Protein AF-A0A4S4K766-F1 (afdb_monomer_lite)

Structure (mmCIF, N/CA/C/O backbone):
data_AF-A0A4S4K766-F1
#
_entry.id   AF-A0A4S4K766-F1
#
loop_
_atom_site.group_PDB
_atom_site.id
_atom_site.type_symbol
_atom_site.label_atom_id
_atom_site.label_alt_id
_atom_site.label_comp_id
_atom_site.label_asym_id
_atom_site.label_entity_id
_atom_site.label_seq_id
_atom_site.pdbx_PDB_ins_code
_atom_site.Cartn_x
_atom_site.Cartn_y
_atom_site.Cartn_z
_atom_site.occupancy
_atom_site.B_iso_or_equiv
_atom_site.auth_seq_id
_atom_site.auth_comp_id
_atom_site.auth_asym_id
_atom_site.auth_atom_id
_atom_site.pdbx_PDB_model_num
ATOM 1 N N . MET A 1 1 ? 13.071 -24.112 21.363 1.00 36.19 1 MET A N 1
ATOM 2 C CA . MET A 1 1 ? 12.929 -22.652 21.529 1.00 36.19 1 MET A CA 1
ATOM 3 C C . MET A 1 1 ? 13.548 -22.008 20.307 1.00 36.19 1 MET A C 1
ATOM 5 O O . MET A 1 1 ? 14.757 -22.106 20.156 1.00 36.19 1 MET A O 1
ATOM 9 N N . MET A 1 2 ? 12.739 -21.469 19.392 1.00 36.44 2 MET A N 1
ATOM 10 C CA . MET A 1 2 ? 13.277 -20.637 18.315 1.00 36.44 2 MET A CA 1
ATOM 11 C C . MET A 1 2 ? 13.664 -19.305 18.945 1.00 36.44 2 MET A C 1
ATOM 13 O O . MET A 1 2 ? 12.793 -18.549 19.367 1.00 36.44 2 MET A O 1
ATOM 17 N N . VAL A 1 3 ? 14.964 -19.080 19.097 1.00 41.59 3 VAL A N 1
ATOM 18 C CA . VAL A 1 3 ? 15.509 -17.803 19.547 1.00 41.59 3 VAL A CA 1
ATOM 19 C C . VAL A 1 3 ? 15.321 -16.829 18.390 1.00 41.59 3 VAL A C 1
ATOM 21 O O . VAL A 1 3 ? 16.050 -16.857 17.403 1.00 41.59 3 VAL A O 1
ATOM 24 N N . SER A 1 4 ? 14.261 -16.033 18.469 1.00 48.34 4 SER A N 1
ATOM 25 C CA . SER A 1 4 ? 13.983 -14.929 17.559 1.00 48.34 4 SER A CA 1
ATOM 26 C C . SER A 1 4 ? 14.882 -13.747 17.920 1.00 48.34 4 SER A C 1
ATOM 28 O O . SER A 1 4 ? 14.421 -12.747 18.466 1.00 48.34 4 SER A O 1
ATOM 30 N N . GLU A 1 5 ? 16.176 -13.868 17.643 1.00 45.47 5 GLU A N 1
ATOM 31 C CA . GLU A 1 5 ? 17.089 -12.726 17.622 1.00 45.47 5 GLU A CA 1
ATOM 32 C C . GLU A 1 5 ? 16.845 -11.938 16.331 1.00 45.47 5 GLU A C 1
ATOM 34 O O . GLU A 1 5 ? 17.562 -12.041 15.337 1.00 45.47 5 GLU A O 1
ATOM 39 N N . ASN A 1 6 ? 15.779 -11.137 16.336 1.00 50.22 6 ASN A N 1
ATOM 40 C CA . ASN A 1 6 ? 15.708 -9.993 15.441 1.00 50.22 6 ASN A CA 1
ATOM 41 C C . ASN A 1 6 ? 16.757 -8.997 15.955 1.00 50.22 6 ASN A C 1
ATOM 43 O O . ASN A 1 6 ? 16.539 -8.322 16.954 1.00 50.22 6 ASN A O 1
ATOM 47 N N . TYR A 1 7 ? 17.910 -8.923 15.285 1.00 52.41 7 TYR A N 1
ATOM 48 C CA . TYR A 1 7 ? 19.058 -8.069 15.645 1.00 52.41 7 TYR A CA 1
ATOM 49 C C . TYR A 1 7 ? 18.733 -6.570 15.796 1.00 52.41 7 TYR A C 1
ATOM 51 O O . TYR A 1 7 ? 19.539 -5.799 16.314 1.00 52.41 7 TYR A O 1
ATOM 59 N N . ASN A 1 8 ? 17.539 -6.156 15.382 1.00 58.69 8 ASN A N 1
ATOM 60 C CA . ASN A 1 8 ? 16.971 -4.860 15.689 1.00 58.69 8 ASN A CA 1
ATOM 61 C C . ASN A 1 8 ? 15.875 -5.089 16.729 1.00 58.69 8 ASN A C 1
ATOM 63 O O . ASN A 1 8 ? 14.811 -5.580 16.365 1.00 58.69 8 ASN A O 1
ATOM 67 N N . ASN A 1 9 ? 16.112 -4.715 17.990 1.00 69.12 9 ASN A N 1
ATOM 68 C CA . ASN A 1 9 ? 15.143 -4.741 19.104 1.00 69.12 9 ASN A CA 1
ATOM 69 C C . ASN A 1 9 ? 13.924 -3.811 18.884 1.00 69.12 9 ASN A C 1
ATOM 71 O O . ASN A 1 9 ? 13.424 -3.191 19.819 1.00 69.12 9 ASN A O 1
ATOM 75 N N . VAL A 1 10 ? 13.479 -3.634 17.643 1.00 71.31 10 VAL A N 1
ATOM 76 C CA . VAL A 1 10 ? 12.275 -2.909 17.273 1.00 71.31 10 VAL A CA 1
ATOM 77 C C . VAL A 1 10 ? 11.121 -3.903 17.386 1.00 71.31 10 VAL A C 1
ATOM 79 O O . VAL A 1 10 ? 11.112 -4.891 16.647 1.00 71.31 10 VAL A O 1
ATOM 82 N N . PRO A 1 11 ? 10.161 -3.678 18.299 1.00 82.38 11 PRO A N 1
ATOM 83 C CA . PRO A 1 11 ? 8.983 -4.521 18.401 1.00 82.38 11 PRO A CA 1
ATOM 84 C C . PRO A 1 11 ? 8.261 -4.564 17.057 1.00 82.38 11 PRO A C 1
ATOM 86 O O . PRO A 1 11 ? 7.876 -3.531 16.508 1.00 82.38 11 PRO A O 1
ATOM 89 N N . HIS A 1 12 ? 8.107 -5.769 16.518 1.00 84.88 12 HIS A N 1
ATOM 90 C CA . HIS A 1 12 ? 7.342 -5.978 15.299 1.00 84.88 12 HIS A CA 1
ATOM 91 C C . HIS A 1 12 ? 5.850 -5.970 15.636 1.00 84.88 12 HIS A C 1
ATOM 93 O O . HIS A 1 12 ? 5.427 -6.530 16.646 1.00 84.88 12 HIS A O 1
ATOM 99 N N . ALA A 1 13 ? 5.054 -5.322 14.799 1.00 92.06 13 ALA A N 1
ATOM 100 C CA . ALA A 1 13 ? 3.637 -5.072 15.021 1.00 92.06 13 ALA A CA 1
ATOM 101 C C . ALA A 1 13 ? 2.863 -5.383 13.742 1.00 92.06 13 ALA A C 1
ATOM 103 O O . ALA A 1 13 ? 3.401 -5.260 12.644 1.00 92.06 13 ALA A O 1
ATOM 104 N N . TYR A 1 14 ? 1.582 -5.729 13.876 1.00 95.31 14 TYR A N 1
ATOM 105 C CA . TYR A 1 14 ? 0.763 -6.220 12.761 1.00 95.31 14 TYR A CA 1
ATOM 106 C C . TYR A 1 14 ? 0.737 -5.276 11.544 1.00 95.31 14 TYR A C 1
ATOM 108 O O . TYR A 1 14 ? 0.672 -5.729 10.405 1.00 95.31 14 TYR A O 1
ATOM 116 N N . TYR A 1 15 ? 0.798 -3.957 11.758 1.00 94.69 15 TYR A N 1
ATOM 117 C CA . TYR A 1 15 ? 0.769 -2.986 10.665 1.00 94.69 15 TYR A CA 1
ATOM 118 C C . TYR A 1 15 ? 2.063 -2.993 9.838 1.00 94.69 15 TYR A C 1
ATOM 120 O O . TYR A 1 15 ? 2.008 -2.681 8.654 1.00 94.69 15 TYR A O 1
ATOM 128 N N . HIS A 1 16 ? 3.198 -3.414 10.409 1.00 93.00 16 HIS A N 1
ATOM 129 C CA . HIS A 1 16 ? 4.441 -3.615 9.659 1.00 93.00 16 HIS A CA 1
ATOM 130 C C . HIS A 1 16 ? 4.330 -4.796 8.680 1.00 93.00 16 HIS A C 1
ATOM 132 O O . HIS A 1 16 ? 4.827 -4.720 7.552 1.00 93.00 16 HIS A O 1
ATOM 138 N N . ASP A 1 17 ? 3.639 -5.870 9.078 1.00 95.25 17 ASP A N 1
ATOM 139 C CA . ASP A 1 17 ? 3.351 -7.006 8.194 1.00 95.25 17 ASP A CA 1
ATOM 140 C C . ASP A 1 17 ? 2.392 -6.614 7.072 1.00 95.25 17 ASP A C 1
ATOM 142 O O . ASP A 1 17 ? 2.654 -6.894 5.903 1.00 95.25 17 ASP A O 1
ATOM 146 N N . LEU A 1 18 ? 1.304 -5.914 7.405 1.00 96.56 18 LEU A N 1
ATOM 147 C CA . LEU A 1 18 ? 0.325 -5.469 6.411 1.00 96.56 18 LEU A CA 1
ATOM 148 C C . LEU A 1 18 ? 0.934 -4.490 5.399 1.00 96.56 18 LEU A C 1
ATOM 150 O O . LEU A 1 18 ? 0.675 -4.604 4.201 1.00 96.56 18 LEU A O 1
ATOM 154 N N . GLU A 1 19 ? 1.784 -3.566 5.851 1.00 95.50 19 GLU A N 1
ATOM 155 C CA . GLU A 1 19 ? 2.537 -2.681 4.960 1.00 95.50 19 GLU A CA 1
ATOM 156 C C . GLU A 1 19 ? 3.450 -3.485 4.015 1.00 95.50 19 GLU A C 1
ATOM 158 O O . GLU A 1 19 ? 3.519 -3.212 2.816 1.00 95.50 19 GLU A O 1
ATOM 163 N N . SER A 1 20 ? 4.099 -4.537 4.525 1.00 94.56 20 SER A N 1
ATOM 164 C CA . SER A 1 20 ? 4.931 -5.437 3.715 1.00 94.56 20 SER A CA 1
ATOM 165 C C . SER A 1 20 ? 4.119 -6.192 2.659 1.00 94.56 20 SER A C 1
ATOM 167 O O . SER A 1 20 ? 4.564 -6.299 1.516 1.00 94.56 20 SER A O 1
ATOM 169 N N . VAL A 1 21 ? 2.912 -6.659 3.000 1.00 96.44 21 VAL A N 1
ATOM 170 C CA . VAL A 1 21 ? 1.983 -7.287 2.043 1.00 96.44 21 VAL A CA 1
ATOM 171 C C . VAL A 1 21 ? 1.616 -6.318 0.919 1.00 96.44 21 VAL A C 1
ATOM 173 O O . VAL A 1 21 ? 1.644 -6.709 -0.247 1.00 96.44 21 VAL A O 1
ATOM 176 N N . LEU A 1 22 ? 1.344 -5.048 1.238 1.00 97.50 22 LEU A N 1
ATOM 177 C CA . LEU A 1 22 ? 1.076 -4.017 0.233 1.00 97.50 22 LEU A CA 1
ATOM 178 C C . LEU A 1 22 ? 2.274 -3.817 -0.709 1.00 97.50 22 LEU A C 1
ATOM 180 O O . LEU A 1 22 ? 2.095 -3.806 -1.926 1.00 97.50 22 LEU A O 1
ATOM 184 N N . TYR A 1 23 ? 3.497 -3.708 -0.176 1.00 96.56 23 TYR A N 1
ATOM 185 C CA . TYR A 1 23 ? 4.704 -3.583 -1.004 1.00 96.56 23 TYR A CA 1
ATOM 186 C C . TYR A 1 23 ? 4.899 -4.785 -1.937 1.00 96.56 23 TYR A C 1
ATOM 188 O O . TYR A 1 23 ? 5.232 -4.601 -3.108 1.00 96.56 23 TYR A O 1
ATOM 196 N N . VAL A 1 24 ? 4.686 -6.006 -1.436 1.00 96.06 24 VAL A N 1
ATOM 197 C CA . VAL A 1 24 ? 4.787 -7.234 -2.241 1.00 96.06 24 VAL A CA 1
ATOM 198 C C . VAL A 1 24 ? 3.718 -7.262 -3.327 1.00 96.06 24 VAL A C 1
ATOM 200 O O . VAL A 1 24 ? 4.023 -7.624 -4.460 1.00 96.06 24 VAL A O 1
ATOM 203 N N . LEU A 1 25 ? 2.491 -6.844 -3.018 1.00 96.88 25 LEU A N 1
ATOM 204 C CA . LEU A 1 25 ? 1.410 -6.788 -3.994 1.00 96.88 25 LEU A CA 1
ATOM 205 C C . LEU A 1 25 ? 1.722 -5.793 -5.119 1.00 96.88 25 LEU A C 1
ATOM 207 O O . LEU A 1 25 ? 1.627 -6.160 -6.288 1.00 96.88 25 LEU A O 1
ATOM 211 N N . CYS A 1 26 ? 2.189 -4.583 -4.787 1.00 97.50 26 CYS A N 1
ATOM 212 C CA . CYS A 1 26 ? 2.667 -3.627 -5.789 1.00 97.50 26 CYS A CA 1
ATOM 213 C C . CYS A 1 26 ? 3.797 -4.226 -6.637 1.00 97.50 26 CYS A C 1
ATOM 215 O O . CYS A 1 26 ? 3.783 -4.105 -7.859 1.00 97.50 26 CYS A O 1
ATOM 217 N N . TRP A 1 27 ? 4.749 -4.925 -6.010 1.00 95.31 27 TRP A N 1
ATOM 218 C CA . TRP A 1 27 ? 5.834 -5.566 -6.744 1.00 95.31 27 TRP A CA 1
ATOM 219 C C . TRP A 1 27 ? 5.341 -6.637 -7.716 1.00 95.31 27 TRP A C 1
ATOM 221 O O . TRP A 1 27 ? 5.742 -6.624 -8.878 1.00 95.31 27 TRP A O 1
ATOM 231 N N . LEU A 1 28 ? 4.444 -7.524 -7.286 1.00 94.81 28 LEU A N 1
ATOM 232 C CA . LEU A 1 28 ? 3.868 -8.560 -8.144 1.00 94.81 28 LEU A CA 1
ATOM 233 C C . LEU A 1 28 ? 3.127 -7.949 -9.337 1.00 94.81 28 LEU A C 1
ATOM 235 O O . LEU A 1 28 ? 3.399 -8.332 -10.477 1.00 94.81 28 LEU A O 1
ATOM 239 N N . CYS A 1 29 ? 2.271 -6.955 -9.089 1.00 96.00 29 CYS A N 1
ATOM 240 C CA . CYS A 1 29 ? 1.494 -6.286 -10.130 1.00 96.00 29 CYS A CA 1
ATOM 241 C C . CYS A 1 29 ? 2.364 -5.511 -11.139 1.00 96.00 29 CYS A C 1
ATOM 243 O O . CYS A 1 29 ? 1.964 -5.351 -12.295 1.00 96.00 29 CYS A O 1
ATOM 245 N N . THR A 1 30 ? 3.555 -5.050 -10.736 1.00 94.44 30 THR A N 1
ATOM 246 C CA . THR A 1 30 ? 4.514 -4.313 -11.586 1.00 94.44 30 THR A CA 1
ATOM 247 C C . THR A 1 30 ? 5.608 -5.193 -12.211 1.00 94.44 30 THR A C 1
ATOM 249 O O . THR A 1 30 ? 6.176 -4.825 -13.234 1.00 94.44 30 THR A O 1
ATOM 252 N N . ALA A 1 31 ? 5.922 -6.364 -11.660 1.00 92.00 31 ALA A N 1
ATOM 253 C CA . ALA A 1 31 ? 7.000 -7.214 -12.179 1.00 92.00 31 ALA A CA 1
ATOM 254 C C . ALA A 1 31 ? 6.512 -8.374 -13.053 1.00 92.00 31 ALA A C 1
ATOM 256 O O . ALA A 1 31 ? 7.272 -8.872 -13.880 1.00 92.00 31 ALA A O 1
ATOM 257 N N . GLN A 1 32 ? 5.273 -8.829 -12.866 1.00 93.19 32 GLN A N 1
ATOM 258 C CA . GLN A 1 32 ? 4.719 -9.973 -13.593 1.00 93.19 32 GLN A CA 1
ATOM 259 C C . GLN A 1 32 ? 3.747 -9.495 -14.672 1.00 93.19 32 GLN A C 1
ATOM 261 O O . GLN A 1 32 ? 3.067 -8.490 -14.474 1.00 93.19 32 GLN A O 1
ATOM 266 N N . GLU A 1 33 ? 3.675 -10.209 -15.797 1.00 92.50 33 GLU A N 1
ATOM 267 C CA . GLU A 1 33 ? 2.681 -9.951 -16.855 1.00 92.50 33 GLU A CA 1
ATOM 268 C C . GLU A 1 33 ? 1.303 -10.513 -16.478 1.00 92.50 33 GLU A C 1
ATOM 270 O O . GLU A 1 33 ? 0.274 -10.004 -16.910 1.00 92.50 33 GLU A O 1
ATOM 275 N N . GLY A 1 34 ? 1.284 -11.567 -15.657 1.00 91.00 34 GLY A N 1
ATOM 276 C CA . GLY A 1 34 ? 0.074 -12.284 -15.278 1.00 91.00 34 GLY A CA 1
ATOM 277 C C . GLY A 1 34 ? 0.363 -13.505 -14.393 1.00 91.00 34 GLY A C 1
ATOM 278 O O . GLY A 1 34 ? 1.409 -13.560 -13.734 1.00 91.00 34 GLY A O 1
ATOM 279 N N . PRO A 1 35 ? -0.555 -14.486 -14.336 1.00 89.00 35 PRO A N 1
ATOM 280 C CA . PRO A 1 35 ? -0.411 -15.671 -13.494 1.00 89.00 35 PRO A CA 1
ATOM 281 C C . PRO A 1 35 ? 0.735 -16.579 -13.973 1.00 89.00 35 PRO A C 1
ATOM 283 O O . PRO A 1 35 ? 1.276 -16.408 -15.059 1.00 89.00 35 PRO A O 1
ATOM 286 N N . ASN A 1 36 ? 1.108 -17.577 -13.164 1.00 87.50 36 ASN A N 1
ATOM 287 C CA . ASN A 1 36 ? 2.176 -18.548 -13.475 1.00 87.50 36 ASN A CA 1
ATOM 288 C C . ASN A 1 36 ? 3.576 -17.936 -13.666 1.00 87.50 36 ASN A C 1
ATOM 290 O O . ASN A 1 36 ? 4.411 -18.496 -14.379 1.00 87.50 36 ASN A O 1
ATOM 294 N N . SER A 1 37 ? 3.840 -16.793 -13.025 1.00 82.00 37 SER A N 1
ATOM 295 C CA . SER A 1 37 ? 5.138 -16.108 -13.090 1.00 82.00 37 SER A CA 1
ATOM 296 C C . SER A 1 37 ? 5.577 -15.804 -14.526 1.00 82.00 37 SER A C 1
ATOM 298 O O . SER A 1 37 ? 6.752 -15.971 -14.873 1.00 82.00 37 SER A O 1
ATOM 300 N N . THR A 1 38 ? 4.623 -15.419 -15.382 1.00 84.38 38 THR A N 1
ATOM 301 C CA . THR A 1 38 ? 4.930 -14.958 -16.735 1.00 84.38 38 THR A CA 1
ATOM 302 C C . THR A 1 38 ? 5.760 -13.676 -16.640 1.00 84.38 38 THR A C 1
ATOM 304 O O . THR A 1 38 ? 5.274 -12.683 -16.085 1.00 84.38 38 THR A O 1
ATOM 307 N N . PRO A 1 39 ? 7.004 -13.683 -17.158 1.00 80.69 39 PRO A N 1
ATOM 308 C CA . PRO A 1 39 ? 7.836 -12.492 -17.169 1.00 80.69 39 PRO A CA 1
ATOM 309 C C . PRO A 1 39 ? 7.143 -11.372 -17.933 1.00 80.69 39 PRO A C 1
ATOM 311 O O . PRO A 1 39 ? 6.446 -11.624 -18.917 1.00 80.69 39 PRO A O 1
ATOM 314 N N . ARG A 1 40 ? 7.375 -10.140 -17.491 1.00 86.19 40 ARG A N 1
ATOM 315 C CA . ARG A 1 40 ? 6.867 -8.947 -18.161 1.00 86.19 40 ARG A CA 1
ATOM 316 C C . ARG A 1 40 ? 7.375 -8.827 -19.595 1.00 86.19 40 ARG A C 1
ATOM 318 O O . ARG A 1 40 ? 8.468 -9.316 -19.900 1.00 86.19 40 ARG A O 1
ATOM 325 N N . SER A 1 41 ? 6.602 -8.163 -20.459 1.00 86.88 41 SER A N 1
ATOM 326 C CA . SER A 1 41 ? 7.051 -7.848 -21.823 1.00 86.88 41 SER A CA 1
ATOM 327 C C . SER A 1 41 ? 8.454 -7.224 -21.825 1.00 86.88 41 SER A C 1
ATOM 329 O O . SER A 1 41 ? 8.804 -6.444 -20.940 1.00 86.88 41 SER A O 1
ATOM 331 N N . ARG A 1 42 ? 9.250 -7.533 -22.858 1.00 83.56 42 ARG A N 1
ATOM 332 C CA . ARG A 1 42 ? 10.604 -6.978 -23.042 1.00 83.56 42 ARG A CA 1
ATOM 333 C C . ARG A 1 42 ? 10.617 -5.458 -23.194 1.00 83.56 42 ARG A C 1
ATOM 335 O O . ARG A 1 42 ? 11.659 -4.854 -22.972 1.00 83.56 42 ARG A O 1
ATOM 342 N N . ASP A 1 43 ? 9.480 -4.876 -23.560 1.00 87.88 43 ASP A N 1
ATOM 343 C CA . ASP A 1 43 ? 9.312 -3.430 -23.712 1.00 87.88 43 ASP A CA 1
ATOM 344 C C . ASP A 1 43 ? 9.211 -2.706 -22.358 1.00 87.88 43 ASP A C 1
ATOM 346 O O . ASP A 1 43 ? 9.242 -1.479 -22.308 1.00 87.88 43 ASP A O 1
ATOM 350 N N . PHE A 1 44 ? 9.083 -3.449 -21.253 1.00 90.44 44 PHE A N 1
ATOM 351 C CA . PHE A 1 44 ? 9.054 -2.897 -19.907 1.00 90.44 44 PHE A CA 1
ATOM 352 C C . PHE A 1 44 ? 10.392 -3.119 -19.195 1.00 90.44 44 PHE A C 1
ATOM 354 O O . PHE A 1 44 ? 10.767 -4.246 -18.858 1.00 90.44 44 PHE A O 1
ATOM 361 N N . HIS A 1 45 ? 11.092 -2.025 -18.909 1.00 90.81 45 HIS A N 1
ATOM 362 C CA . HIS A 1 45 ? 12.353 -2.035 -18.174 1.00 90.81 45 HIS A CA 1
ATOM 363 C C . HIS A 1 45 ? 12.090 -2.007 -16.665 1.00 90.81 45 HIS A C 1
ATOM 365 O O . HIS A 1 45 ? 11.974 -0.946 -16.053 1.00 90.81 45 HIS A O 1
ATOM 371 N N . PHE A 1 46 ? 11.971 -3.188 -16.044 1.00 90.12 46 PHE A N 1
ATOM 372 C CA . PHE A 1 46 ? 11.689 -3.285 -14.607 1.00 90.12 46 PHE A CA 1
ATOM 373 C C . PHE A 1 46 ? 12.757 -2.587 -13.761 1.00 90.12 46 PHE A C 1
ATOM 375 O O . PHE A 1 46 ? 12.403 -1.974 -12.758 1.00 90.12 46 PHE A O 1
ATOM 382 N N . GLU A 1 47 ? 14.033 -2.635 -14.155 1.00 90.44 47 GLU A N 1
ATOM 383 C CA . GLU A 1 47 ? 15.130 -2.006 -13.411 1.00 90.44 47 GLU A CA 1
ATOM 384 C C . GLU A 1 47 ? 14.999 -0.480 -13.300 1.00 90.44 47 GLU A C 1
ATOM 386 O O . GLU A 1 47 ? 15.532 0.105 -12.362 1.00 90.44 47 GLU A O 1
ATOM 391 N N . GLU A 1 48 ? 14.265 0.149 -14.220 1.00 91.19 48 GLU A N 1
ATOM 392 C CA . GLU A 1 48 ? 13.987 1.591 -14.226 1.00 91.19 48 GLU A CA 1
ATOM 393 C C . GLU A 1 48 ? 12.737 1.947 -13.406 1.00 91.19 48 GLU A C 1
ATOM 395 O O . GLU A 1 48 ? 12.454 3.120 -13.161 1.00 91.19 48 GLU A O 1
ATOM 400 N N . SER A 1 49 ? 11.977 0.942 -12.959 1.00 92.69 49 SER A N 1
ATOM 401 C CA . SER A 1 49 ? 10.766 1.155 -12.174 1.00 92.69 49 SER A CA 1
ATOM 402 C C . SER A 1 49 ? 11.073 1.550 -10.730 1.00 92.69 49 SER A C 1
ATOM 404 O O . SER A 1 49 ? 12.038 1.111 -10.099 1.00 92.69 49 SER A O 1
ATOM 406 N N . GLU A 1 50 ? 10.159 2.309 -10.140 1.00 94.44 50 GLU A N 1
ATOM 407 C CA . GLU A 1 50 ? 10.246 2.702 -8.736 1.00 94.44 50 GLU A CA 1
ATOM 408 C C . GLU A 1 50 ? 10.211 1.505 -7.771 1.00 94.44 50 GLU A C 1
ATOM 410 O O . GLU A 1 50 ? 10.875 1.494 -6.733 1.00 94.44 50 GLU A O 1
ATOM 415 N N . ILE A 1 51 ? 9.491 0.449 -8.147 1.00 94.44 51 ILE A N 1
ATOM 416 C CA . ILE A 1 51 ? 9.449 -0.814 -7.410 1.00 94.44 51 ILE A CA 1
ATOM 417 C C . ILE A 1 51 ? 10.829 -1.486 -7.369 1.00 94.44 51 ILE A C 1
ATOM 419 O O . ILE A 1 51 ? 11.218 -2.027 -6.332 1.00 94.44 51 ILE A O 1
ATOM 423 N N . ALA A 1 52 ? 11.596 -1.449 -8.462 1.00 92.38 52 ALA A N 1
ATOM 424 C CA . ALA A 1 52 ? 12.966 -1.960 -8.468 1.00 92.38 52 ALA A CA 1
ATOM 425 C C . ALA A 1 52 ? 13.866 -1.130 -7.541 1.00 92.38 52 ALA A C 1
ATOM 427 O O . ALA A 1 52 ? 14.623 -1.688 -6.736 1.00 92.38 52 ALA A O 1
ATOM 428 N N . ARG A 1 53 ? 13.689 0.196 -7.547 1.00 92.19 53 ARG A N 1
ATOM 429 C CA . ARG A 1 53 ? 14.390 1.120 -6.647 1.00 92.19 53 ARG A CA 1
ATOM 430 C C . ARG A 1 53 ? 14.143 0.798 -5.170 1.00 92.19 53 ARG A C 1
ATOM 432 O O . ARG A 1 53 ? 15.061 0.870 -4.352 1.00 92.19 53 ARG A O 1
ATOM 439 N N . TRP A 1 54 ? 12.939 0.350 -4.812 1.00 93.25 54 TRP A N 1
ATOM 440 C CA . TRP A 1 54 ? 12.599 -0.092 -3.451 1.00 93.25 54 TRP A CA 1
ATOM 441 C C . TRP A 1 54 ? 13.357 -1.337 -2.978 1.00 93.25 54 TRP A C 1
ATOM 443 O O . TRP A 1 54 ? 13.445 -1.573 -1.768 1.00 93.25 54 TRP A O 1
ATOM 453 N N . ALA A 1 55 ? 13.895 -2.123 -3.910 1.00 88.94 55 ALA A N 1
ATOM 454 C CA . ALA A 1 55 ? 14.767 -3.262 -3.648 1.00 88.94 55 ALA A CA 1
ATOM 455 C C . ALA A 1 55 ? 16.265 -2.910 -3.761 1.00 88.94 55 ALA A C 1
ATOM 457 O O . ALA A 1 55 ? 17.109 -3.788 -3.581 1.00 88.94 55 ALA A O 1
ATOM 458 N N . GLY A 1 56 ? 16.602 -1.644 -4.043 1.00 89.38 56 GLY A N 1
ATOM 459 C CA . GLY A 1 56 ? 17.969 -1.203 -4.333 1.00 89.38 56 GLY A CA 1
ATOM 460 C C . GLY A 1 56 ? 18.477 -1.644 -5.709 1.00 89.38 56 GLY A C 1
ATOM 461 O O . GLY A 1 56 ? 19.676 -1.588 -5.960 1.00 89.38 56 GLY A O 1
ATOM 462 N N . ILE A 1 57 ? 17.589 -2.110 -6.590 1.00 89.12 57 ILE A N 1
ATOM 463 C CA . ILE A 1 57 ? 17.934 -2.496 -7.960 1.00 89.12 57 ILE A CA 1
ATOM 464 C C . ILE A 1 57 ? 18.064 -1.217 -8.795 1.00 89.12 57 ILE A C 1
ATOM 466 O O . ILE A 1 57 ? 17.254 -0.305 -8.653 1.00 89.12 57 ILE A O 1
ATOM 470 N N . GLY A 1 58 ? 19.094 -1.150 -9.643 1.00 84.00 58 GLY A N 1
ATOM 471 C CA . GLY A 1 58 ? 19.337 -0.004 -10.527 1.00 84.00 58 GLY A CA 1
ATOM 472 C C . GLY A 1 58 ? 19.940 1.231 -9.842 1.00 84.00 58 GLY A C 1
ATOM 473 O O . GLY A 1 58 ? 20.067 2.266 -10.485 1.00 84.00 58 GLY A O 1
ATOM 474 N N . ILE A 1 59 ? 20.319 1.142 -8.560 1.00 86.88 59 ILE A N 1
ATOM 475 C CA . ILE A 1 59 ? 20.977 2.229 -7.819 1.00 86.88 59 ILE A CA 1
ATOM 476 C C . ILE A 1 59 ? 22.444 1.866 -7.583 1.00 86.88 59 ILE A C 1
ATOM 478 O O . ILE A 1 59 ? 22.732 0.809 -7.019 1.00 86.88 59 ILE A O 1
ATOM 482 N N . ASP A 1 60 ? 23.357 2.765 -7.946 1.00 84.81 60 ASP A N 1
ATOM 483 C CA . ASP A 1 60 ? 24.762 2.670 -7.552 1.00 84.81 60 ASP A CA 1
ATOM 484 C C . ASP A 1 60 ? 24.899 2.947 -6.044 1.00 84.81 60 ASP A C 1
ATOM 486 O O . ASP A 1 60 ? 24.467 3.992 -5.561 1.00 84.81 60 ASP A O 1
ATOM 490 N N . ASP A 1 61 ? 25.479 2.000 -5.300 1.00 85.44 61 ASP A N 1
ATOM 491 C CA . ASP A 1 61 ? 25.639 2.044 -3.834 1.00 85.44 61 ASP A CA 1
ATOM 492 C C . ASP A 1 61 ? 24.321 2.307 -3.054 1.00 85.44 61 ASP A C 1
ATOM 494 O O . ASP A 1 61 ? 24.109 3.370 -2.453 1.00 85.44 61 ASP A O 1
ATOM 498 N N . PRO A 1 62 ? 23.376 1.344 -3.062 1.00 86.00 62 PRO A N 1
ATOM 499 C CA . PRO A 1 62 ? 22.075 1.527 -2.435 1.00 86.00 62 PRO A CA 1
ATOM 500 C C . PRO A 1 62 ? 22.202 1.630 -0.909 1.00 86.00 62 PRO A C 1
ATOM 502 O O . PRO A 1 62 ? 22.421 0.641 -0.206 1.00 86.00 62 PRO A O 1
ATOM 505 N N . ASN A 1 63 ? 21.970 2.826 -0.367 1.00 90.94 63 ASN A N 1
ATOM 506 C CA . ASN A 1 63 ? 21.844 3.023 1.075 1.00 90.94 63 ASN A CA 1
ATOM 507 C C . ASN A 1 63 ? 20.386 2.882 1.552 1.00 90.94 63 ASN A C 1
ATOM 509 O O . ASN A 1 63 ? 19.425 3.242 0.864 1.00 90.94 63 ASN A O 1
ATOM 513 N N . LEU A 1 64 ? 20.220 2.366 2.775 1.00 89.06 64 LEU A N 1
ATOM 514 C CA . LEU A 1 64 ? 18.906 2.087 3.369 1.00 89.06 64 LEU A CA 1
ATOM 515 C C . LEU A 1 64 ? 18.045 3.346 3.525 1.00 89.06 64 LEU A C 1
ATOM 517 O O . LEU A 1 64 ? 16.823 3.281 3.396 1.00 89.06 64 LEU A O 1
ATOM 521 N N . ASP A 1 65 ? 18.670 4.496 3.769 1.00 90.06 65 ASP A N 1
ATOM 522 C CA . ASP A 1 65 ? 17.968 5.765 3.933 1.00 90.06 65 ASP A CA 1
ATOM 523 C C . ASP A 1 65 ? 17.331 6.260 2.635 1.00 90.06 65 ASP A C 1
ATOM 525 O O . ASP A 1 65 ? 16.203 6.755 2.653 1.00 90.06 65 ASP A O 1
ATOM 529 N N . GLY A 1 66 ? 18.023 6.098 1.508 1.00 89.38 66 GLY A N 1
ATOM 530 C CA . GLY A 1 66 ? 17.513 6.394 0.176 1.00 89.38 66 GLY A CA 1
ATOM 531 C C . GLY A 1 66 ? 16.313 5.520 -0.164 1.00 89.38 66 GLY A C 1
ATOM 532 O O . GLY A 1 66 ? 15.268 6.049 -0.541 1.00 89.38 66 GLY A O 1
ATOM 533 N N . ILE A 1 67 ? 16.421 4.209 0.072 1.00 92.00 67 ILE A N 1
ATOM 534 C CA . ILE A 1 67 ? 15.323 3.251 -0.136 1.00 92.00 67 ILE A CA 1
ATOM 535 C C . ILE A 1 67 ? 14.116 3.598 0.748 1.00 92.00 67 ILE A C 1
ATOM 537 O O . ILE A 1 67 ? 12.976 3.614 0.280 1.00 92.00 67 ILE A O 1
ATOM 541 N N . ARG A 1 68 ? 14.346 3.913 2.027 1.00 91.00 68 ARG A N 1
ATOM 542 C CA . ARG A 1 68 ? 13.283 4.302 2.963 1.00 91.00 68 ARG A CA 1
ATOM 543 C C . ARG A 1 68 ? 12.569 5.576 2.511 1.00 91.00 68 ARG A C 1
ATOM 545 O O . ARG A 1 68 ? 11.339 5.619 2.545 1.00 91.00 68 ARG A O 1
ATOM 552 N N . ARG A 1 69 ? 13.320 6.606 2.100 1.00 90.56 69 ARG A N 1
ATOM 553 C CA . ARG A 1 69 ? 12.743 7.863 1.597 1.00 90.56 69 ARG A CA 1
ATOM 554 C C . ARG A 1 69 ? 11.923 7.625 0.335 1.00 90.56 69 ARG A C 1
ATOM 556 O O . ARG A 1 69 ? 10.784 8.064 0.298 1.00 90.56 69 ARG A O 1
ATOM 563 N N . ALA A 1 70 ? 12.462 6.876 -0.627 1.00 90.62 70 ALA A N 1
ATOM 564 C CA . ALA A 1 70 ? 11.769 6.500 -1.858 1.00 90.62 70 ALA A CA 1
ATOM 565 C C . ALA A 1 70 ? 10.389 5.882 -1.576 1.00 90.62 70 ALA A C 1
ATOM 567 O O . ALA A 1 70 ? 9.368 6.415 -2.009 1.00 90.62 70 ALA A O 1
ATOM 568 N N . LYS A 1 71 ? 10.351 4.835 -0.741 1.00 93.38 71 LYS A N 1
ATOM 569 C CA . LYS A 1 71 ? 9.100 4.193 -0.311 1.00 93.38 71 LYS A CA 1
ATOM 570 C C . LYS A 1 71 ? 8.144 5.175 0.358 1.00 93.38 71 LYS A C 1
ATOM 572 O O . LYS A 1 71 ? 6.979 5.257 -0.016 1.00 93.38 71 LYS A O 1
ATOM 577 N N . THR A 1 72 ? 8.641 5.932 1.336 1.00 92.19 72 THR A N 1
ATOM 578 C CA . THR A 1 72 ? 7.805 6.820 2.156 1.00 92.19 72 THR A CA 1
ATOM 579 C C . THR A 1 72 ? 7.195 7.952 1.334 1.00 92.19 72 THR A C 1
ATOM 581 O O . THR A 1 72 ? 6.016 8.250 1.508 1.00 92.19 72 THR A O 1
ATOM 584 N N . THR A 1 73 ? 7.978 8.583 0.454 1.00 92.50 73 THR A N 1
ATOM 585 C CA . THR A 1 73 ? 7.525 9.704 -0.379 1.00 92.50 73 THR A CA 1
ATOM 586 C C . THR A 1 73 ? 6.385 9.269 -1.293 1.00 92.50 73 THR A C 1
ATOM 588 O O . THR A 1 73 ? 5.317 9.870 -1.254 1.00 92.50 73 THR A O 1
ATOM 591 N N . ILE A 1 74 ? 6.570 8.178 -2.037 1.00 95.19 74 ILE A N 1
ATOM 592 C CA . ILE A 1 74 ? 5.562 7.709 -2.994 1.00 95.19 74 ILE A CA 1
ATOM 593 C C . ILE A 1 74 ? 4.342 7.118 -2.295 1.00 95.19 74 ILE A C 1
ATOM 595 O O . ILE A 1 74 ? 3.222 7.387 -2.704 1.00 95.19 74 ILE A O 1
ATOM 599 N N . MET A 1 75 ? 4.510 6.361 -1.206 1.00 95.50 75 MET A N 1
ATOM 600 C CA . MET A 1 75 ? 3.357 5.782 -0.507 1.00 95.50 75 MET A CA 1
ATOM 601 C C . MET A 1 75 ? 2.447 6.836 0.137 1.00 95.50 75 MET A C 1
ATOM 603 O O . MET A 1 75 ? 1.247 6.596 0.306 1.00 95.50 75 MET A O 1
ATOM 607 N N . LYS A 1 76 ? 2.981 8.007 0.499 1.00 94.25 76 LYS A N 1
ATOM 608 C CA . LYS A 1 76 ? 2.198 9.079 1.128 1.00 94.25 76 LYS A CA 1
ATOM 609 C C . LYS A 1 76 ? 1.540 10.030 0.133 1.00 94.25 76 LYS A C 1
ATOM 611 O O . LYS A 1 76 ? 0.526 10.636 0.490 1.00 94.25 76 LYS A O 1
ATOM 616 N N . ASP A 1 77 ? 2.055 10.147 -1.081 1.00 94.75 77 ASP A N 1
ATOM 617 C CA . ASP A 1 77 ? 1.527 11.046 -2.105 1.00 94.75 77 ASP A CA 1
ATOM 618 C C . ASP A 1 77 ? 0.529 10.313 -3.023 1.00 94.75 77 ASP A C 1
ATOM 620 O O . ASP A 1 77 ? 0.811 9.231 -3.527 1.00 94.75 77 ASP A O 1
ATOM 624 N N . ASP A 1 78 ? -0.680 10.860 -3.199 1.00 93.62 78 ASP A N 1
ATOM 625 C CA . ASP A 1 78 ? -1.715 10.202 -4.019 1.00 93.62 78 ASP A CA 1
ATOM 626 C C . ASP A 1 78 ? -1.389 10.234 -5.509 1.00 93.62 78 ASP A C 1
ATOM 628 O O . ASP A 1 78 ? -1.684 9.275 -6.223 1.00 93.62 78 ASP A O 1
ATOM 632 N N . ILE A 1 79 ? -0.808 11.342 -5.964 1.00 95.31 79 ILE A N 1
ATOM 633 C CA . ILE A 1 79 ? -0.525 11.594 -7.371 1.00 95.31 79 ILE A CA 1
ATOM 634 C C . ILE A 1 79 ? 0.650 10.717 -7.786 1.00 95.31 79 ILE A C 1
ATOM 636 O O . ILE A 1 79 ? 0.536 9.962 -8.750 1.00 95.31 79 ILE A O 1
ATOM 640 N N . GLU A 1 80 ? 1.736 10.746 -7.013 1.00 96.12 80 GLU A N 1
ATOM 641 C CA . GLU A 1 80 ? 2.913 9.913 -7.261 1.00 96.12 80 GLU A CA 1
ATOM 642 C C . GLU A 1 80 ? 2.570 8.427 -7.148 1.00 96.12 80 GLU A C 1
ATOM 644 O O . GLU A 1 80 ? 2.971 7.638 -7.998 1.00 96.12 80 GLU A O 1
ATOM 649 N N . PHE A 1 81 ? 1.775 8.013 -6.153 1.00 97.25 81 PHE A N 1
ATOM 650 C CA . PHE A 1 81 ? 1.376 6.609 -6.055 1.00 97.25 81 PHE A CA 1
ATOM 651 C C . PHE A 1 81 ? 0.576 6.148 -7.280 1.00 97.25 81 PHE A C 1
ATOM 653 O O . PHE A 1 81 ? 0.835 5.072 -7.822 1.00 97.25 81 PHE A O 1
ATOM 660 N N . GLY A 1 82 ? -0.380 6.960 -7.737 1.00 97.50 82 GLY A N 1
ATOM 661 C CA . GLY A 1 82 ? -1.161 6.661 -8.934 1.00 97.50 82 GLY A CA 1
ATOM 662 C C . GLY A 1 82 ? -0.287 6.557 -10.184 1.00 97.50 82 GLY A C 1
ATOM 663 O O . GLY A 1 82 ? -0.298 5.523 -10.853 1.00 97.50 82 GLY A O 1
ATOM 664 N N . ALA A 1 83 ? 0.503 7.596 -10.451 1.00 96.44 83 ALA A N 1
ATOM 665 C CA . ALA A 1 83 ? 1.284 7.729 -11.677 1.00 96.44 83 ALA A CA 1
ATOM 666 C C . ALA A 1 83 ? 2.492 6.782 -11.736 1.00 96.44 83 ALA A C 1
ATOM 668 O O . ALA A 1 83 ? 2.826 6.245 -12.788 1.00 96.44 83 ALA A O 1
ATOM 669 N N . VAL A 1 84 ? 3.170 6.571 -10.608 1.00 95.50 84 VAL A N 1
ATOM 670 C CA . VAL A 1 84 ? 4.432 5.824 -10.577 1.00 95.50 84 VAL A CA 1
ATOM 671 C C . VAL A 1 84 ? 4.206 4.349 -10.261 1.00 95.50 84 VAL A C 1
ATOM 673 O O . VAL A 1 84 ? 4.938 3.501 -10.771 1.00 95.50 84 VAL A O 1
ATOM 676 N N . ILE A 1 85 ? 3.195 4.009 -9.456 1.00 97.12 85 ILE A N 1
ATOM 677 C CA . ILE A 1 85 ? 2.945 2.618 -9.051 1.00 97.12 85 ILE A CA 1
ATOM 678 C C . ILE A 1 85 ? 1.777 2.021 -9.829 1.00 97.12 85 ILE A C 1
ATOM 680 O O . ILE A 1 85 ? 1.967 1.032 -10.537 1.00 97.12 85 ILE A O 1
ATOM 684 N N . LEU A 1 86 ? 0.583 2.610 -9.724 1.00 97.75 86 LEU A N 1
ATOM 685 C CA . LEU A 1 86 ? -0.636 1.999 -10.268 1.00 97.75 86 LEU A CA 1
ATOM 686 C C . LEU A 1 86 ? -0.675 1.998 -11.802 1.00 97.75 86 LEU A C 1
ATOM 688 O O . LEU A 1 86 ? -1.090 1.003 -12.396 1.00 97.75 86 LEU A O 1
ATOM 692 N N . ASP A 1 87 ? -0.215 3.066 -12.455 1.00 96.31 87 ASP A N 1
ATOM 693 C CA . ASP A 1 87 ? -0.136 3.121 -13.924 1.00 96.31 87 ASP A CA 1
ATOM 694 C C . ASP A 1 87 ? 0.901 2.142 -14.495 1.00 96.31 87 ASP A C 1
ATOM 696 O O . ASP A 1 87 ? 0.759 1.676 -15.623 1.00 96.31 87 ASP A O 1
ATOM 700 N N . ASN A 1 88 ? 1.885 1.738 -13.687 1.00 95.75 88 ASN A N 1
ATOM 701 C CA . ASN A 1 88 ? 2.872 0.720 -14.039 1.00 95.75 88 ASN A CA 1
ATOM 702 C C . ASN A 1 88 ? 2.418 -0.712 -13.701 1.00 95.75 88 ASN A C 1
ATOM 704 O O . ASN A 1 88 ? 3.237 -1.631 -13.696 1.00 95.75 88 ASN A O 1
ATOM 708 N N . PHE A 1 89 ? 1.142 -0.967 -13.407 1.00 96.31 89 PHE A N 1
ATOM 709 C CA . PHE A 1 89 ? 0.631 -2.340 -13.275 1.00 96.31 89 PHE A CA 1
ATOM 710 C C . PHE A 1 89 ? 0.504 -3.019 -14.641 1.00 96.31 89 PHE A C 1
ATOM 712 O O . PHE A 1 89 ? 0.195 -2.365 -15.637 1.00 96.31 89 PHE A O 1
ATOM 719 N N . ALA A 1 90 ? 0.746 -4.336 -14.712 1.00 95.12 90 ALA A N 1
ATOM 720 C CA . ALA A 1 90 ? 0.568 -5.047 -15.983 1.00 95.12 90 ALA A CA 1
ATOM 721 C C . ALA A 1 90 ? -0.903 -4.978 -16.386 1.00 95.12 90 ALA A C 1
ATOM 723 O O . ALA A 1 90 ? -1.755 -4.936 -15.492 1.00 95.12 90 ALA A O 1
ATOM 724 N N . PRO A 1 91 ? -1.223 -5.043 -17.690 1.00 94.44 91 PRO A N 1
ATOM 725 C CA . PRO A 1 91 ? -2.603 -5.057 -18.160 1.00 94.44 91 PRO A CA 1
ATOM 726 C C . PRO A 1 91 ? -3.493 -6.055 -17.404 1.00 94.44 91 PRO A C 1
ATOM 728 O O . PRO A 1 91 ? -4.600 -5.704 -17.008 1.00 94.44 91 PRO A O 1
ATOM 731 N N . TYR A 1 92 ? -2.975 -7.253 -17.107 1.00 94.56 92 TYR A N 1
ATOM 732 C CA . TYR A 1 92 ? -3.682 -8.278 -16.332 1.00 94.56 92 TYR A CA 1
ATOM 733 C C . TYR A 1 92 ? -4.088 -7.820 -14.919 1.00 94.56 92 TYR A C 1
ATOM 735 O O . TYR A 1 92 ? -5.162 -8.167 -14.440 1.00 94.56 92 TYR A O 1
ATOM 743 N N . PHE A 1 93 ? -3.249 -7.027 -14.247 1.00 96.25 93 PHE A N 1
ATOM 744 C CA . PHE A 1 93 ? -3.479 -6.565 -12.873 1.00 96.25 93 PHE A CA 1
ATOM 745 C C . PHE A 1 93 ? -4.158 -5.189 -12.795 1.00 96.25 93 PHE A C 1
ATOM 747 O O . PHE A 1 93 ? -4.400 -4.702 -11.691 1.00 96.25 93 PHE A O 1
ATOM 754 N N . GLN A 1 94 ? -4.494 -4.556 -13.926 1.00 95.38 94 GLN A N 1
ATOM 755 C CA . GLN A 1 94 ? -5.195 -3.263 -13.943 1.00 95.38 94 GLN A CA 1
ATOM 756 C C . GLN A 1 94 ? -6.500 -3.265 -13.123 1.00 95.38 94 GLN A C 1
ATOM 758 O O . GLN A 1 94 ? -6.710 -2.307 -12.377 1.00 95.38 94 GLN A O 1
ATOM 763 N N . PRO A 1 95 ? -7.331 -4.329 -13.143 1.00 96.25 95 PRO A N 1
ATOM 764 C CA . PRO A 1 95 ? -8.522 -4.391 -12.295 1.00 96.25 95 PRO A CA 1
ATOM 765 C C . PRO A 1 95 ? -8.242 -4.311 -10.782 1.00 96.25 95 PRO A C 1
ATOM 767 O O . PRO A 1 95 ? -9.124 -3.947 -10.013 1.00 96.25 95 PRO A O 1
ATOM 770 N N . LEU A 1 96 ? -7.016 -4.604 -10.326 1.00 97.25 96 LEU A N 1
ATOM 771 C CA . LEU A 1 96 ? -6.645 -4.535 -8.907 1.00 97.25 96 LEU A CA 1
ATOM 772 C C . LEU A 1 96 ? -6.243 -3.130 -8.438 1.00 97.25 96 LEU A C 1
ATOM 774 O O . LEU A 1 96 ? -5.966 -2.948 -7.252 1.00 97.25 96 LEU A O 1
ATOM 778 N N . ARG A 1 97 ? -6.185 -2.130 -9.327 1.00 97.44 97 ARG A N 1
ATOM 779 C CA . ARG A 1 97 ? -5.723 -0.777 -8.974 1.00 97.44 97 ARG A CA 1
ATOM 780 C C . ARG A 1 97 ? -6.516 -0.164 -7.826 1.00 97.44 97 ARG A C 1
ATOM 782 O O . ARG A 1 97 ? -5.912 0.308 -6.866 1.00 97.44 97 ARG A O 1
ATOM 789 N N . GLU A 1 98 ? -7.845 -0.220 -7.893 1.00 97.19 98 GLU A N 1
ATOM 790 C CA . GLU A 1 98 ? -8.718 0.339 -6.851 1.00 97.19 98 GLU A CA 1
ATOM 791 C C . GLU A 1 98 ? -8.567 -0.395 -5.512 1.00 97.19 98 GLU A C 1
ATOM 793 O O . GLU A 1 98 ? -8.589 0.231 -4.446 1.00 97.19 98 GLU A O 1
ATOM 798 N N . CYS A 1 99 ? -8.353 -1.714 -5.560 1.00 98.06 99 CYS A N 1
ATOM 799 C CA . CYS A 1 99 ? -8.078 -2.537 -4.385 1.00 98.06 99 CYS A CA 1
ATOM 800 C C . CYS A 1 99 ? -6.786 -2.094 -3.698 1.00 98.06 99 CYS A C 1
ATOM 802 O O . CYS A 1 99 ? -6.800 -1.731 -2.521 1.00 98.06 99 CYS A O 1
ATOM 804 N N . VAL A 1 100 ? -5.681 -2.036 -4.449 1.00 98.12 100 VAL A N 1
ATOM 805 C CA . VAL A 1 100 ? -4.370 -1.627 -3.929 1.00 98.12 100 VAL A CA 1
ATOM 806 C C . VAL A 1 100 ? -4.402 -0.188 -3.415 1.00 98.12 100 VAL A C 1
ATOM 808 O O . VAL A 1 100 ? -3.844 0.105 -2.357 1.00 98.12 100 VAL A O 1
ATOM 811 N N . GLU A 1 101 ? -5.084 0.720 -4.114 1.00 97.62 101 GLU A N 1
ATOM 812 C CA . GLU A 1 101 ? -5.239 2.102 -3.665 1.00 97.62 101 GLU A CA 1
ATOM 813 C C . GLU A 1 101 ? -6.017 2.190 -2.341 1.00 97.62 101 GLU A C 1
ATOM 815 O O . GLU A 1 101 ? -5.623 2.919 -1.425 1.00 97.62 101 GLU A O 1
ATOM 820 N N . SER A 1 102 ? -7.097 1.416 -2.213 1.00 96.88 102 SER A N 1
ATOM 821 C CA . SER A 1 102 ? -7.900 1.339 -0.990 1.00 96.88 102 SER A CA 1
ATOM 822 C C . SER A 1 102 ? -7.109 0.724 0.165 1.00 96.88 102 SER A C 1
ATOM 824 O O . SER A 1 102 ? -7.129 1.261 1.276 1.00 96.88 102 SER A O 1
ATOM 826 N N . MET A 1 103 ? -6.347 -0.343 -0.099 1.00 97.50 103 MET A N 1
ATOM 827 C CA . MET A 1 103 ? -5.414 -0.930 0.863 1.00 97.50 103 MET A CA 1
ATOM 828 C C . MET A 1 103 ? -4.374 0.096 1.308 1.00 97.50 103 MET A C 1
ATOM 830 O O . MET A 1 103 ? -4.149 0.234 2.503 1.00 97.50 103 MET A O 1
ATOM 834 N N . ARG A 1 104 ? -3.775 0.872 0.397 1.00 97.00 104 ARG A N 1
ATOM 835 C CA . ARG A 1 104 ? -2.807 1.917 0.764 1.00 97.00 104 ARG A CA 1
ATOM 836 C C . ARG A 1 104 ? -3.425 2.973 1.674 1.00 97.00 104 ARG A C 1
ATOM 838 O O . ARG A 1 104 ? -2.833 3.294 2.698 1.00 97.00 104 ARG A O 1
ATOM 845 N N . LYS A 1 105 ? -4.615 3.486 1.342 1.00 95.44 105 LYS A N 1
ATOM 846 C CA . LYS A 1 105 ? -5.336 4.459 2.188 1.00 95.44 105 LYS A CA 1
ATOM 847 C C . LYS A 1 105 ? -5.603 3.901 3.586 1.00 95.44 105 LYS A C 1
ATOM 849 O O . LYS A 1 105 ? -5.543 4.641 4.565 1.00 95.44 105 LYS A O 1
ATOM 854 N N . LEU A 1 106 ? -5.876 2.600 3.679 1.00 95.75 106 LEU A N 1
ATOM 855 C CA . LEU A 1 106 ? -6.049 1.920 4.952 1.00 95.75 106 LEU A CA 1
ATOM 856 C C . LEU A 1 106 ? -4.719 1.666 5.664 1.00 95.75 106 LEU A C 1
ATOM 858 O O . LEU A 1 106 ? -4.689 1.792 6.871 1.00 95.75 106 LEU A O 1
ATOM 862 N N . LEU A 1 107 ? -3.631 1.299 4.994 1.00 95.69 107 LEU A N 1
ATOM 863 C CA . LEU A 1 107 ? -2.420 0.780 5.648 1.00 95.69 107 LEU A CA 1
ATOM 864 C C . LEU A 1 107 ? -1.314 1.824 5.834 1.00 95.69 107 LEU A C 1
ATOM 866 O O . LEU A 1 107 ? -0.451 1.645 6.688 1.00 95.69 107 LEU A O 1
ATOM 870 N N . ILE A 1 108 ? -1.349 2.927 5.088 1.00 94.50 108 ILE A N 1
ATOM 871 C CA . ILE A 1 108 ? -0.357 4.001 5.164 1.00 94.50 108 ILE A CA 1
ATOM 872 C C . ILE A 1 108 ? -0.966 5.203 5.878 1.00 94.50 108 ILE A C 1
ATOM 874 O O . ILE A 1 108 ? -1.934 5.804 5.415 1.00 94.50 108 ILE A O 1
ATOM 878 N N . PHE A 1 109 ? -0.374 5.590 7.007 1.00 88.81 109 PHE A N 1
ATOM 879 C CA . PHE A 1 109 ? -0.770 6.807 7.707 1.00 88.81 109 PHE A CA 1
ATOM 880 C C . PHE A 1 109 ? -0.154 8.048 7.049 1.00 88.81 109 PHE A C 1
ATOM 882 O O . PHE A 1 109 ? 1.066 8.143 6.872 1.00 88.81 109 PHE A O 1
ATOM 889 N N . ARG A 1 110 ? -1.021 9.000 6.686 1.00 82.75 110 ARG A N 1
ATOM 890 C CA . ARG A 1 110 ? -0.667 10.206 5.918 1.00 82.75 110 ARG A CA 1
ATOM 891 C C . ARG A 1 110 ? -0.667 11.484 6.752 1.00 82.75 110 ARG A C 1
ATOM 893 O O . ARG A 1 110 ? -0.083 12.466 6.317 1.00 82.75 110 ARG A O 1
ATOM 900 N N . GLY A 1 111 ? -1.313 11.464 7.917 1.00 71.31 111 GLY A N 1
ATOM 901 C CA . GLY A 1 111 ? -1.444 12.641 8.767 1.00 71.31 111 GLY A CA 1
ATOM 902 C C . GLY A 1 111 ? -0.109 13.097 9.346 1.00 71.31 111 GLY A C 1
ATOM 903 O O . GLY A 1 111 ? 0.788 12.290 9.618 1.00 71.31 111 GLY A O 1
ATOM 904 N N . GLU A 1 112 ? 0.004 14.403 9.562 1.00 69.75 112 GLU A N 1
ATOM 905 C CA . GLU A 1 112 ? 0.919 14.912 10.572 1.00 69.75 112 GLU A CA 1
ATOM 906 C C . GLU A 1 112 ? 0.338 14.549 11.935 1.00 69.75 112 GLU A C 1
ATOM 908 O O . GLU A 1 112 ? -0.865 14.620 12.164 1.00 69.75 112 GLU A O 1
ATOM 913 N N . TYR A 1 113 ? 1.189 14.046 12.818 1.00 66.62 113 TYR A N 1
ATOM 914 C CA . TYR A 1 113 ? 0.749 13.588 14.122 1.00 66.62 113 TYR A CA 1
ATOM 915 C C . TYR A 1 113 ? 0.933 14.720 15.126 1.00 66.62 113 TYR A C 1
ATOM 917 O O . TYR A 1 113 ? 1.978 14.799 15.780 1.00 66.62 113 TYR A O 1
ATOM 925 N N . THR A 1 114 ? -0.056 15.610 15.219 1.00 77.44 114 THR A N 1
ATOM 926 C CA . THR A 1 114 ? -0.131 16.541 16.348 1.00 77.44 114 THR A CA 1
ATOM 927 C C . THR A 1 114 ? -0.874 15.876 17.517 1.00 77.44 114 THR A C 1
ATOM 929 O O . THR A 1 114 ? -1.761 15.040 17.303 1.00 77.44 114 THR A O 1
ATOM 932 N N . PRO A 1 115 ? -0.499 16.166 18.775 1.00 77.12 115 PRO A N 1
ATOM 933 C CA . PRO A 1 115 ? -1.243 15.691 19.940 1.00 77.12 115 PRO A CA 1
ATOM 934 C C . PRO A 1 115 ? -2.724 16.094 19.924 1.00 77.12 115 PRO A C 1
ATOM 936 O O . PRO A 1 115 ? -3.563 15.319 20.380 1.00 77.12 115 PRO A O 1
ATOM 939 N N . GLU A 1 116 ? -3.039 17.271 19.388 1.00 79.94 116 GLU A N 1
ATOM 940 C CA . GLU A 1 116 ? -4.392 17.820 19.307 1.00 79.94 116 GLU A CA 1
ATOM 941 C C . GLU A 1 116 ? -5.267 17.012 18.333 1.00 79.94 116 GLU A C 1
ATOM 943 O O . GLU A 1 116 ? -6.353 16.563 18.709 1.00 79.94 116 GLU A O 1
ATOM 948 N N . ASP A 1 117 ? -4.750 16.705 17.136 1.00 77.25 117 ASP A N 1
ATOM 949 C CA . ASP A 1 117 ? -5.451 15.873 16.141 1.00 77.25 117 ASP A CA 1
ATOM 950 C C . ASP A 1 117 ? -5.751 14.469 16.687 1.00 77.25 117 ASP A C 1
ATOM 952 O O . ASP A 1 117 ? -6.754 13.833 16.336 1.00 77.25 117 ASP A O 1
ATOM 956 N N . ARG A 1 118 ? -4.878 13.966 17.571 1.00 78.31 118 ARG A N 1
ATOM 957 C CA . ARG A 1 118 ? -5.045 12.661 18.212 1.00 78.31 118 ARG A CA 1
ATOM 958 C C . ARG A 1 118 ? -6.259 12.640 19.133 1.00 78.31 118 ARG A C 1
ATOM 960 O O . ARG A 1 118 ? -7.011 11.666 19.112 1.00 78.31 118 ARG A O 1
ATOM 967 N N . GLU A 1 119 ? -6.434 13.661 19.967 1.00 82.31 119 GLU A N 1
ATOM 968 C CA . GLU A 1 119 ? -7.542 13.711 20.926 1.00 82.31 119 GLU A CA 1
ATOM 969 C C . GLU A 1 119 ? -8.889 13.827 20.207 1.00 82.31 119 GLU A C 1
ATOM 971 O O . GLU A 1 119 ? -9.828 13.092 20.531 1.00 82.31 119 GLU A O 1
ATOM 976 N N . GLU A 1 120 ? -8.957 14.655 19.163 1.00 82.44 120 GLU A N 1
ATOM 977 C CA . GLU A 1 120 ? -10.145 14.779 18.319 1.00 82.44 120 GLU A CA 1
ATOM 978 C C . GLU A 1 120 ? -10.464 13.461 17.598 1.00 82.44 120 GLU A C 1
ATOM 980 O O . GLU A 1 120 ? -11.576 12.937 17.718 1.00 82.44 120 GLU A O 1
ATOM 985 N N . THR A 1 121 ? -9.479 12.861 16.922 1.00 80.81 121 THR A N 1
ATOM 986 C CA . THR A 1 121 ? -9.666 11.601 16.182 1.00 80.81 121 THR A CA 1
ATOM 987 C C . THR A 1 121 ? -10.087 10.461 17.110 1.00 80.81 121 THR A C 1
ATOM 989 O O . THR A 1 121 ? -11.005 9.699 16.796 1.00 80.81 121 THR A O 1
ATOM 992 N N . ASN A 1 122 ? -9.466 10.360 18.288 1.00 79.69 122 ASN A N 1
ATOM 993 C CA . ASN A 1 122 ? -9.852 9.372 19.288 1.00 79.69 122 ASN A CA 1
ATOM 994 C C . ASN A 1 122 ? -11.272 9.617 19.791 1.00 79.69 122 ASN A C 1
ATOM 996 O O . ASN A 1 122 ? -12.029 8.661 19.928 1.00 79.69 122 ASN A O 1
ATOM 1000 N N . THR A 1 123 ? -11.664 10.868 20.023 1.00 85.94 123 THR A N 1
ATOM 1001 C CA . THR A 1 123 ? -13.024 11.201 20.460 1.00 85.94 123 THR A CA 1
ATOM 1002 C C . THR A 1 123 ? -14.056 10.790 19.414 1.00 85.94 123 THR A C 1
ATOM 1004 O O . THR A 1 123 ? -15.030 10.121 19.761 1.00 85.94 123 THR A O 1
ATOM 1007 N N . ILE A 1 124 ? -13.813 11.098 18.136 1.00 83.62 124 ILE A N 1
ATOM 1008 C CA . ILE A 1 124 ? -14.687 10.703 17.021 1.00 83.62 124 ILE A CA 1
ATOM 1009 C C . ILE A 1 124 ? -14.841 9.180 16.975 1.00 83.62 124 ILE A C 1
ATOM 1011 O O . ILE A 1 124 ? -15.951 8.668 16.851 1.00 83.62 124 ILE A O 1
ATOM 1015 N N . ILE A 1 125 ? -13.746 8.437 17.131 1.00 83.38 125 ILE A N 1
ATOM 1016 C CA . ILE A 1 125 ? -13.781 6.971 17.077 1.00 83.38 125 ILE A CA 1
ATOM 1017 C C . ILE A 1 125 ? -14.456 6.369 18.293 1.00 83.38 125 ILE A C 1
ATOM 1019 O O . ILE A 1 125 ? -15.219 5.420 18.148 1.00 83.38 125 ILE A O 1
ATOM 1023 N N . GLN A 1 126 ? -14.210 6.904 19.486 1.00 84.88 126 GLN A N 1
ATOM 1024 C CA . GLN A 1 126 ? -14.881 6.423 20.687 1.00 84.88 126 GLN A CA 1
ATOM 1025 C C . GLN A 1 126 ? -16.383 6.682 20.614 1.00 84.88 126 GLN A C 1
ATOM 1027 O O . GLN A 1 126 ? -17.157 5.780 20.912 1.00 84.88 126 GLN A O 1
ATOM 1032 N N . GLN A 1 127 ? -16.803 7.859 20.141 1.00 86.19 127 GLN A N 1
ATOM 1033 C CA . GLN A 1 127 ? -18.215 8.140 19.879 1.00 86.19 127 GLN A CA 1
ATOM 1034 C C . GLN A 1 127 ? -18.798 7.155 18.868 1.00 86.19 127 GLN A C 1
ATOM 1036 O O . GLN A 1 127 ? -19.885 6.626 19.076 1.00 86.19 127 GLN A O 1
ATOM 1041 N N . TRP A 1 128 ? -18.056 6.858 17.805 1.00 85.56 128 TRP A N 1
ATOM 1042 C CA . TRP A 1 128 ? -18.499 5.925 16.785 1.00 85.56 128 TRP A CA 1
ATOM 1043 C C . TRP A 1 128 ? -18.617 4.488 17.317 1.00 85.56 128 TRP A C 1
ATOM 1045 O O . TRP A 1 128 ? -19.586 3.797 17.024 1.00 85.56 128 TRP A O 1
ATOM 1055 N N . ARG A 1 129 ? -17.699 4.054 18.188 1.00 85.38 129 ARG A N 1
ATOM 1056 C CA . ARG A 1 129 ? -17.748 2.743 18.863 1.00 85.38 129 ARG A CA 1
ATOM 1057 C C . ARG A 1 129 ? -18.956 2.569 19.788 1.00 85.38 129 ARG A C 1
ATOM 1059 O O . ARG A 1 129 ? -19.300 1.433 20.106 1.00 85.38 129 ARG A O 1
ATOM 1066 N N . LEU A 1 130 ? -19.612 3.654 20.207 1.00 88.25 130 LEU A N 1
ATOM 1067 C CA . LEU A 1 130 ? -20.877 3.574 20.948 1.00 88.25 130 LEU A CA 1
ATOM 1068 C C . LEU A 1 130 ? -22.049 3.136 20.054 1.00 88.25 130 LEU A C 1
ATOM 1070 O O . LEU A 1 130 ? -23.048 2.636 20.572 1.00 88.25 130 LEU A O 1
ATOM 1074 N N . ASN A 1 131 ? -21.924 3.260 18.728 1.00 85.38 131 ASN A N 1
ATOM 1075 C CA . ASN A 1 131 ? -22.903 2.753 17.771 1.00 85.38 131 ASN A CA 1
ATOM 1076 C C . ASN A 1 131 ? -22.706 1.242 17.595 1.00 85.38 131 ASN A C 1
ATOM 1078 O O . ASN A 1 131 ? -21.998 0.766 16.706 1.00 85.38 131 ASN A O 1
ATOM 1082 N N . VAL A 1 132 ? -23.311 0.472 18.500 1.00 78.50 132 VAL A N 1
ATOM 1083 C CA . VAL A 1 132 ? -23.180 -0.988 18.540 1.00 78.50 132 VAL A CA 1
ATOM 1084 C C . VAL A 1 132 ? -23.614 -1.613 17.210 1.00 78.50 132 VAL A C 1
ATOM 1086 O O . VAL A 1 132 ? -24.769 -1.501 16.809 1.00 78.50 132 VAL A O 1
ATOM 1089 N N . GLY A 1 133 ? -22.697 -2.347 16.576 1.00 80.44 133 GLY A N 1
ATOM 1090 C CA . GLY A 1 133 ? -22.982 -3.209 15.425 1.00 80.44 133 GLY A CA 1
ATOM 1091 C C . GLY A 1 133 ? -22.651 -2.617 14.056 1.00 80.44 133 GLY A C 1
ATOM 1092 O O . GLY A 1 133 ? -22.685 -3.353 13.071 1.00 80.44 133 GLY A O 1
ATOM 1093 N N . GLU A 1 134 ? -22.283 -1.340 13.967 1.00 85.38 134 GLU A N 1
ATOM 1094 C CA . GLU A 1 134 ? -21.781 -0.783 12.711 1.00 85.38 134 GLU A CA 1
ATOM 1095 C C . GLU A 1 134 ? -20.277 -1.105 12.539 1.00 85.38 134 GLU A C 1
ATOM 1097 O O . GLU A 1 134 ? -19.528 -1.199 13.513 1.00 85.38 134 GLU A O 1
ATOM 1102 N N . LYS A 1 135 ? -19.791 -1.189 11.285 1.00 87.25 135 LYS A N 1
ATOM 1103 C CA . LYS A 1 135 ? -18.345 -1.244 10.948 1.00 87.25 135 LYS A CA 1
ATOM 1104 C C . LYS A 1 135 ? -17.718 0.142 10.765 1.00 87.25 135 LYS A C 1
ATOM 1106 O O . LYS A 1 135 ? -18.264 0.936 9.997 1.00 87.25 135 LYS A O 1
ATOM 1111 N N . ILE A 1 136 ? -16.583 0.426 11.420 1.00 88.12 136 ILE A N 1
ATOM 1112 C CA . ILE A 1 136 ? -15.949 1.755 11.331 1.00 88.12 136 ILE A CA 1
ATOM 1113 C C . ILE A 1 136 ? -15.620 2.047 9.863 1.00 88.12 136 ILE A C 1
ATOM 1115 O O . ILE A 1 136 ? -14.932 1.246 9.226 1.00 88.12 136 ILE A O 1
ATOM 1119 N N . PRO A 1 137 ? -16.055 3.192 9.308 1.00 89.62 137 PRO A N 1
ATOM 1120 C CA . PRO A 1 137 ? -15.678 3.585 7.964 1.00 89.62 137 PRO A CA 1
ATOM 1121 C C . PRO A 1 137 ? -14.155 3.623 7.814 1.00 89.62 137 PRO A C 1
ATOM 1123 O O . PRO A 1 137 ? -13.469 4.310 8.573 1.00 89.62 137 PRO A O 1
ATOM 1126 N N . ALA A 1 138 ? -13.621 2.965 6.781 1.00 88.44 138 ALA A N 1
ATOM 1127 C CA . ALA A 1 138 ? -12.180 2.930 6.510 1.00 88.44 138 ALA A CA 1
ATOM 1128 C C . ALA A 1 138 ? -11.552 4.337 6.433 1.00 88.44 138 ALA A C 1
ATOM 1130 O O . ALA A 1 138 ? -10.413 4.542 6.848 1.00 88.44 138 ALA A O 1
ATOM 1131 N N . LYS A 1 139 ? -12.323 5.333 5.971 1.00 87.38 139 LYS A N 1
ATOM 1132 C CA . LYS A 1 139 ? -11.916 6.744 5.957 1.00 87.38 139 LYS A CA 1
ATOM 1133 C C . LYS A 1 139 ? -11.598 7.275 7.360 1.00 87.38 139 LYS A C 1
ATOM 1135 O O . LYS A 1 139 ? -10.581 7.938 7.520 1.00 87.38 139 LYS A O 1
ATOM 1140 N N . LEU A 1 140 ? -12.411 6.955 8.369 1.00 88.44 140 LEU A N 1
ATOM 1141 C CA . LEU A 1 140 ? -12.144 7.358 9.754 1.00 88.44 140 LEU A CA 1
ATOM 1142 C C . LEU A 1 140 ? -10.935 6.610 10.322 1.00 88.44 140 LEU A C 1
ATOM 1144 O O . LEU A 1 140 ? -10.065 7.233 10.920 1.00 88.44 140 LEU A O 1
ATOM 1148 N N . LEU A 1 141 ? -10.814 5.304 10.054 1.00 89.81 141 LEU A N 1
ATOM 1149 C CA . LEU A 1 141 ? -9.631 4.533 10.464 1.00 89.81 141 LEU A CA 1
ATOM 1150 C C . LEU A 1 141 ? -8.333 5.087 9.863 1.00 89.81 141 LEU A C 1
ATOM 1152 O O . LEU A 1 141 ? -7.308 5.100 10.541 1.00 89.81 141 LEU A O 1
ATOM 1156 N N . SER A 1 142 ? -8.364 5.586 8.623 1.00 88.38 142 SER A N 1
ATOM 1157 C CA . SER A 1 142 ? -7.182 6.157 7.961 1.00 88.38 142 SER A CA 1
ATOM 1158 C C . SER A 1 142 ? -6.628 7.412 8.653 1.00 88.38 142 SER A C 1
ATOM 1160 O O . SER A 1 142 ? -5.438 7.701 8.519 1.00 88.38 142 SER A O 1
ATOM 1162 N N . MET A 1 143 ? -7.456 8.108 9.442 1.00 86.44 143 MET A N 1
ATOM 1163 C CA . MET A 1 143 ? -7.068 9.296 10.216 1.00 86.44 143 MET A CA 1
ATOM 1164 C C . MET A 1 143 ? -6.364 8.949 11.533 1.00 86.44 143 MET A C 1
ATOM 1166 O O . MET A 1 143 ? -5.737 9.807 12.142 1.00 86.44 143 MET A O 1
ATOM 1170 N N . VAL A 1 144 ? -6.424 7.692 11.971 1.00 88.19 144 VAL A N 1
ATOM 1171 C CA . VAL A 1 144 ? -5.781 7.234 13.207 1.00 88.19 144 VAL A CA 1
ATOM 1172 C C . VAL A 1 144 ? -4.333 6.857 12.925 1.00 88.19 144 VAL A C 1
ATOM 1174 O O . VAL A 1 144 ? -4.083 6.186 11.920 1.00 88.19 144 VAL A O 1
ATOM 1177 N N . PRO A 1 145 ? -3.374 7.165 13.805 1.00 89.75 145 PRO A N 1
ATOM 1178 C CA . PRO A 1 145 ? -2.039 6.577 13.735 1.00 89.75 145 PRO A CA 1
ATOM 1179 C C . PRO A 1 145 ? -2.088 5.045 13.742 1.00 89.75 145 PRO A C 1
ATOM 1181 O O . PRO A 1 145 ? -2.879 4.452 14.469 1.00 89.75 145 PRO A O 1
ATOM 1184 N N . LEU A 1 146 ? -1.214 4.380 12.980 1.00 91.12 146 LEU A N 1
ATOM 1185 C CA . LEU A 1 146 ? -1.218 2.910 12.867 1.00 91.12 146 LEU A CA 1
ATOM 1186 C C . LEU A 1 146 ? -1.093 2.191 14.219 1.00 91.12 146 LEU A C 1
ATOM 1188 O O . LEU A 1 146 ? -1.756 1.180 14.433 1.00 91.12 146 LEU A O 1
ATOM 1192 N N . CYS A 1 147 ? -0.291 2.735 15.138 1.00 88.12 147 CYS A N 1
ATOM 1193 C CA . CYS A 1 147 ? -0.087 2.171 16.474 1.00 88.12 147 CYS A CA 1
ATOM 1194 C C . CYS A 1 147 ? -1.326 2.247 17.379 1.00 88.12 147 CYS A C 1
ATOM 1196 O O . CYS A 1 147 ? -1.429 1.471 18.322 1.00 88.12 147 CYS A O 1
ATOM 1198 N N . ASP A 1 148 ? -2.260 3.154 17.086 1.00 88.88 148 ASP A N 1
ATOM 1199 C CA . ASP A 1 148 ? -3.456 3.400 17.898 1.00 88.88 148 ASP A CA 1
ATOM 1200 C C . ASP A 1 148 ? -4.692 2.657 17.355 1.00 88.88 148 ASP A C 1
ATOM 1202 O O . ASP A 1 148 ? -5.765 2.665 17.964 1.00 88.88 148 ASP A O 1
ATOM 1206 N N . ARG A 1 149 ? -4.567 2.000 16.196 1.00 90.94 149 ARG A N 1
ATOM 1207 C CA . ARG A 1 149 ? -5.666 1.262 15.570 1.00 90.94 149 ARG A CA 1
ATOM 1208 C C . ARG A 1 149 ? -5.830 -0.111 16.196 1.00 90.94 149 ARG A C 1
ATOM 1210 O O . ARG A 1 149 ? -4.863 -0.852 16.385 1.00 90.94 149 ARG A O 1
ATOM 1217 N N . VAL A 1 150 ? -7.082 -0.497 16.421 1.00 92.06 150 VAL A N 1
ATOM 1218 C CA . VAL A 1 150 ? -7.418 -1.849 16.863 1.00 92.06 150 VAL A CA 1
ATOM 1219 C C . VAL A 1 150 ? -7.267 -2.792 15.674 1.00 92.06 150 VAL A C 1
ATOM 1221 O O . VAL A 1 150 ? -7.961 -2.648 14.669 1.00 92.06 150 VAL A O 1
ATOM 1224 N N . ALA A 1 151 ? -6.381 -3.785 15.797 1.00 94.62 151 ALA A N 1
ATOM 1225 C CA . ALA A 1 151 ? -6.054 -4.706 14.707 1.00 94.62 151 ALA A CA 1
ATOM 1226 C C . ALA A 1 151 ? -7.303 -5.337 14.069 1.00 94.62 151 ALA A C 1
ATOM 1228 O O . ALA A 1 151 ? -7.422 -5.362 12.848 1.00 94.62 151 ALA A O 1
ATOM 1229 N N . LYS A 1 152 ? -8.272 -5.774 14.887 1.00 94.25 152 LYS A N 1
ATOM 1230 C CA . LYS A 1 152 ? -9.539 -6.355 14.416 1.00 94.25 152 LYS A CA 1
ATOM 1231 C C . LYS A 1 152 ? -10.274 -5.442 13.422 1.00 94.25 152 LYS A C 1
ATOM 1233 O O . LYS A 1 152 ? -10.690 -5.915 12.373 1.00 94.25 152 LYS A O 1
ATOM 1238 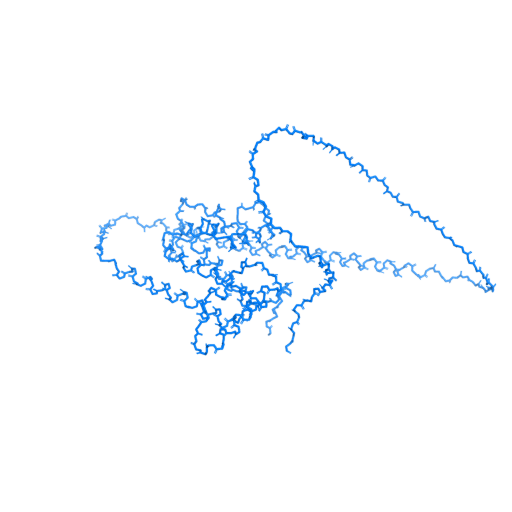N N . GLU A 1 153 ? -10.377 -4.147 13.720 1.00 93.06 153 GLU A N 1
ATOM 1239 C CA . GLU A 1 153 ? -11.073 -3.159 12.879 1.00 93.06 153 GLU A CA 1
ATOM 1240 C C . GLU A 1 153 ? -10.339 -2.947 11.539 1.00 93.06 153 GLU A C 1
ATOM 1242 O O . GLU A 1 153 ? -10.965 -2.807 10.484 1.00 93.06 153 GLU A O 1
ATOM 1247 N N . VAL A 1 154 ? -9.000 -2.980 11.567 1.00 95.50 154 VAL A N 1
ATOM 1248 C CA . VAL A 1 154 ? -8.158 -2.895 10.363 1.00 95.50 154 VAL A CA 1
ATOM 1249 C C . VAL A 1 154 ? -8.334 -4.133 9.488 1.00 95.50 154 VAL A C 1
ATOM 1251 O O . VAL A 1 154 ? -8.560 -3.991 8.290 1.00 95.50 154 VAL A O 1
ATOM 1254 N N . PHE A 1 155 ? -8.276 -5.337 10.065 1.00 96.12 155 PHE A N 1
ATOM 1255 C CA . PHE A 1 155 ? -8.472 -6.579 9.314 1.00 96.12 155 PHE A CA 1
ATOM 1256 C C . PHE A 1 155 ? -9.884 -6.679 8.728 1.00 96.12 155 PHE A C 1
ATOM 1258 O O . PHE A 1 155 ? -10.023 -7.024 7.562 1.00 96.12 155 PHE A O 1
ATOM 1265 N N . GLU A 1 156 ? -10.929 -6.322 9.479 1.00 94.62 156 GLU A N 1
ATOM 1266 C CA . GLU A 1 156 ? -12.306 -6.292 8.960 1.00 94.62 156 GLU A CA 1
ATOM 1267 C C . GLU A 1 156 ? -12.463 -5.323 7.780 1.00 94.62 156 GLU A C 1
ATOM 1269 O O . GLU A 1 156 ? -13.123 -5.651 6.791 1.00 94.62 156 GLU A O 1
ATOM 1274 N N . SER A 1 157 ? -11.823 -4.152 7.855 1.00 95.38 157 SER A N 1
ATOM 1275 C CA . SER A 1 157 ? -11.800 -3.188 6.749 1.00 95.38 157 SER A CA 1
ATOM 1276 C C . SER A 1 157 ? -11.019 -3.721 5.549 1.00 95.38 157 SER A C 1
ATOM 1278 O O . SER A 1 157 ? -11.455 -3.559 4.413 1.00 95.38 157 SER A O 1
ATOM 1280 N N . LEU A 1 158 ? -9.888 -4.385 5.793 1.00 96.44 158 LEU A N 1
ATOM 1281 C CA . LEU A 1 158 ? -9.060 -4.986 4.753 1.00 96.44 158 LEU A CA 1
ATOM 1282 C C . LEU A 1 158 ? -9.803 -6.107 4.016 1.00 96.44 158 LEU A C 1
ATOM 1284 O O . LEU A 1 158 ? -9.826 -6.105 2.788 1.00 96.44 158 LEU A O 1
ATOM 1288 N N . TYR A 1 159 ? -10.459 -7.015 4.744 1.00 96.25 159 TYR A N 1
ATOM 12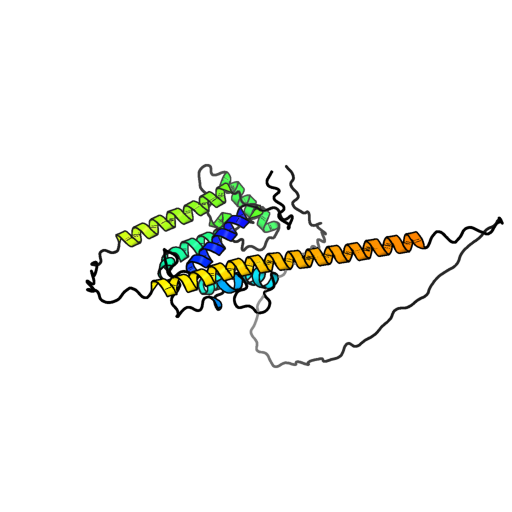89 C CA . TYR A 1 159 ? -11.294 -8.055 4.141 1.00 96.25 159 TYR A CA 1
ATOM 1290 C C . TYR A 1 159 ? -12.433 -7.447 3.333 1.00 96.25 159 TYR A C 1
ATOM 1292 O O . TYR A 1 159 ? -12.639 -7.841 2.195 1.00 96.25 159 TYR A O 1
ATOM 1300 N N . SER A 1 160 ? -13.088 -6.401 3.846 1.00 95.81 160 SER A N 1
ATOM 1301 C CA . SER A 1 160 ? -14.135 -5.710 3.091 1.00 95.81 160 SER A CA 1
ATOM 1302 C C . SER A 1 160 ? -13.638 -5.100 1.774 1.00 95.81 160 SER A C 1
ATOM 1304 O O . SER A 1 160 ? -14.417 -5.028 0.827 1.00 95.81 160 SER A O 1
ATOM 1306 N N . ILE A 1 161 ? -12.385 -4.633 1.707 1.00 96.19 161 ILE A N 1
ATOM 1307 C CA . ILE A 1 161 ? -11.774 -4.136 0.462 1.00 96.19 161 ILE A CA 1
ATOM 1308 C C . ILE A 1 161 ? -11.553 -5.296 -0.516 1.00 96.19 161 ILE A C 1
ATOM 1310 O O . ILE A 1 161 ? -11.884 -5.175 -1.697 1.00 96.19 161 ILE A O 1
ATOM 1314 N N . ILE A 1 162 ? -11.019 -6.417 -0.027 1.00 96.88 162 ILE A N 1
ATOM 1315 C CA . ILE A 1 162 ? -10.737 -7.606 -0.840 1.00 96.88 162 ILE A CA 1
ATOM 1316 C C . ILE A 1 162 ? -12.038 -8.217 -1.369 1.00 96.88 162 ILE A C 1
ATOM 1318 O O . ILE A 1 162 ? -12.158 -8.390 -2.577 1.00 96.88 162 ILE A O 1
ATOM 1322 N N . ASP A 1 163 ? -13.021 -8.466 -0.504 1.00 96.88 163 ASP A N 1
ATOM 1323 C CA . ASP A 1 163 ? -14.316 -9.054 -0.870 1.00 96.88 163 ASP A CA 1
ATOM 1324 C C . ASP A 1 163 ? -15.024 -8.202 -1.928 1.00 96.88 163 ASP A C 1
ATOM 1326 O O . ASP A 1 163 ? -15.440 -8.712 -2.964 1.00 96.88 163 ASP A O 1
ATOM 1330 N N . LYS A 1 164 ? -15.062 -6.875 -1.729 1.00 96.44 164 LYS A N 1
ATOM 1331 C CA . LYS A 1 164 ? -15.618 -5.941 -2.718 1.00 96.44 164 LYS A CA 1
ATOM 1332 C C . LYS A 1 164 ? -14.912 -6.066 -4.074 1.00 96.44 164 LYS A C 1
ATOM 1334 O O . LYS A 1 164 ? -15.571 -6.047 -5.109 1.00 96.44 164 LYS A O 1
ATOM 1339 N N . THR A 1 165 ? -13.585 -6.179 -4.066 1.00 96.69 165 THR A N 1
ATOM 1340 C CA . THR A 1 165 ? -12.795 -6.324 -5.297 1.00 96.69 165 THR A CA 1
ATOM 1341 C C . THR A 1 165 ? -13.126 -7.638 -6.000 1.00 96.69 165 THR A C 1
ATOM 1343 O O . THR A 1 165 ? -13.319 -7.649 -7.210 1.00 96.69 165 THR A O 1
ATOM 1346 N N . LEU A 1 166 ? -13.223 -8.743 -5.257 1.00 96.56 166 LEU A N 1
ATOM 1347 C CA . LEU A 1 166 ? -13.593 -10.046 -5.814 1.00 96.56 166 LEU A CA 1
ATOM 1348 C C . LEU A 1 166 ? -14.990 -10.003 -6.449 1.00 96.56 166 LEU A C 1
ATOM 1350 O O . LEU A 1 166 ? -15.142 -10.415 -7.597 1.00 96.56 166 LEU A O 1
ATOM 1354 N N . ASP A 1 167 ? -15.967 -9.400 -5.768 1.00 96.38 167 ASP A N 1
ATOM 1355 C CA . ASP A 1 167 ? -17.321 -9.206 -6.301 1.00 96.38 167 ASP A CA 1
ATOM 1356 C C . ASP A 1 167 ? -17.333 -8.382 -7.603 1.00 96.38 167 ASP A C 1
ATOM 1358 O O . ASP A 1 167 ? -18.192 -8.576 -8.466 1.00 96.38 167 ASP A O 1
ATOM 1362 N N . GLU A 1 168 ? -16.438 -7.399 -7.740 1.00 95.69 168 GLU A N 1
ATOM 1363 C CA . GLU A 1 168 ? -16.298 -6.583 -8.953 1.00 95.69 168 GLU A CA 1
ATOM 1364 C C . GLU A 1 168 ? -15.652 -7.369 -10.099 1.00 95.69 168 GLU A C 1
ATOM 1366 O O . GLU A 1 168 ? -16.133 -7.287 -11.232 1.00 95.69 168 GLU A O 1
ATOM 1371 N N . LEU A 1 169 ? -14.638 -8.187 -9.803 1.00 93.75 169 LEU A N 1
ATOM 1372 C CA . LEU A 1 169 ? -13.978 -9.052 -10.785 1.00 93.75 169 LEU A CA 1
ATOM 1373 C C . LEU A 1 169 ? -14.932 -10.114 -11.352 1.00 93.75 169 LEU A C 1
ATOM 1375 O O . LEU A 1 169 ? -14.985 -10.312 -12.569 1.00 93.75 169 LEU A O 1
ATOM 1379 N N . GLU A 1 170 ? -15.743 -10.745 -10.500 1.00 94.50 170 GLU A N 1
ATOM 1380 C CA . GLU A 1 170 ? -16.749 -11.722 -10.936 1.00 94.50 170 GLU A CA 1
ATOM 1381 C C . GLU A 1 170 ? -17.801 -11.092 -11.864 1.00 94.50 170 GLU A C 1
ATOM 1383 O O . GLU A 1 170 ? -18.223 -11.696 -12.856 1.00 94.50 170 GLU A O 1
ATOM 1388 N N . LYS A 1 171 ? -18.201 -9.843 -11.590 1.00 92.50 171 LYS A N 1
ATOM 1389 C CA . LYS A 1 171 ? -19.143 -9.102 -12.446 1.00 92.50 171 LYS A CA 1
ATOM 1390 C C . LYS A 1 171 ? -18.543 -8.785 -13.811 1.00 92.50 171 LYS A C 1
ATOM 1392 O O . LYS A 1 171 ? -19.258 -8.879 -14.808 1.00 92.50 171 LYS A O 1
ATOM 1397 N N . THR A 1 172 ? -17.262 -8.418 -13.877 1.00 86.00 172 THR A N 1
ATOM 1398 C CA . THR A 1 172 ? -16.605 -8.128 -15.160 1.00 86.00 172 THR A CA 1
ATOM 1399 C C . THR A 1 172 ? -16.517 -9.351 -16.069 1.00 86.00 172 THR A C 1
ATOM 1401 O O . THR A 1 172 ? -16.780 -9.215 -17.264 1.00 86.00 172 THR A O 1
ATOM 1404 N N . ASP A 1 173 ? -16.259 -10.542 -15.521 1.00 81.00 173 ASP A N 1
ATOM 1405 C CA . ASP A 1 173 ? -16.254 -11.788 -16.302 1.00 81.00 173 ASP A CA 1
ATOM 1406 C C . ASP A 1 173 ? -17.651 -12.128 -16.844 1.00 81.00 173 ASP A C 1
ATOM 1408 O O . ASP A 1 173 ? -17.808 -12.498 -18.010 1.00 81.00 173 ASP A O 1
ATOM 1412 N N . ALA A 1 174 ? -18.695 -11.931 -16.034 1.00 73.81 174 ALA A N 1
ATOM 1413 C CA . ALA A 1 174 ? -20.074 -12.202 -16.439 1.00 73.81 174 ALA A CA 1
ATOM 1414 C C . ALA A 1 174 ? -20.592 -11.252 -17.540 1.00 73.81 174 ALA A C 1
ATOM 1416 O O . ALA A 1 174 ? -21.502 -11.610 -18.291 1.00 73.81 174 ALA A O 1
ATOM 1417 N N . MET A 1 175 ? -20.026 -10.045 -17.650 1.00 69.62 175 MET A N 1
ATOM 1418 C CA . MET A 1 175 ? -20.429 -9.023 -18.625 1.00 69.62 175 MET A CA 1
ATOM 1419 C C . MET A 1 175 ? -19.654 -9.079 -19.948 1.00 69.62 175 MET A C 1
ATOM 1421 O O . MET A 1 175 ? -19.842 -8.192 -20.782 1.00 69.62 175 MET A O 1
ATOM 1425 N N . SER A 1 176 ? -18.862 -10.129 -20.196 1.00 53.75 176 SER A N 1
ATOM 1426 C CA . SER A 1 176 ? -18.248 -10.393 -21.504 1.00 53.75 176 SER A CA 1
ATOM 1427 C C . SER A 1 176 ? -19.015 -11.460 -22.316 1.00 53.75 176 SER A C 1
ATOM 1429 O O . SER A 1 176 ? -18.554 -12.595 -22.452 1.00 53.75 176 SER A O 1
ATOM 1431 N N . PRO A 1 177 ? -20.191 -11.154 -22.910 1.00 53.72 177 PRO A N 1
ATOM 1432 C CA . PRO A 1 177 ? -20.780 -11.973 -23.959 1.00 53.72 177 PRO A CA 1
ATOM 1433 C C . PRO A 1 177 ? -20.158 -11.563 -25.303 1.00 53.72 177 PRO A C 1
ATOM 1435 O O . PRO A 1 177 ? -20.776 -10.880 -26.118 1.00 53.72 177 PRO A O 1
ATOM 1438 N N . GLY A 1 178 ? -18.901 -11.944 -25.528 1.00 49.34 178 GLY A N 1
ATOM 1439 C CA . GLY A 1 178 ? -18.193 -11.750 -26.795 1.00 49.34 178 GLY A CA 1
ATOM 1440 C C . GLY A 1 178 ? -17.615 -13.078 -27.279 1.00 49.34 178 GLY A C 1
ATOM 1441 O O . GLY A 1 178 ? -17.083 -13.825 -26.462 1.00 49.34 178 GLY A O 1
ATOM 1442 N N . PRO A 1 179 ? -17.749 -13.427 -28.572 1.00 49.62 179 PRO A N 1
ATOM 1443 C CA . PRO A 1 179 ? -17.499 -14.777 -29.047 1.00 49.62 179 PRO A CA 1
ATOM 1444 C C . PRO A 1 179 ? -16.035 -15.137 -28.829 1.00 49.62 179 PRO A C 1
ATOM 1446 O O . PRO A 1 179 ? -15.137 -14.405 -29.245 1.00 49.62 179 PRO A O 1
ATOM 1449 N N . ILE A 1 180 ? -15.819 -16.295 -28.209 1.00 45.88 180 ILE A N 1
ATOM 1450 C CA . ILE A 1 180 ? -14.542 -16.993 -28.198 1.00 45.88 180 ILE A CA 1
ATOM 1451 C C . ILE A 1 180 ? -14.114 -17.122 -29.664 1.00 45.88 180 ILE A C 1
ATOM 1453 O O . ILE A 1 180 ? -14.606 -17.979 -30.397 1.00 45.88 180 ILE A O 1
ATOM 1457 N N . LEU A 1 181 ? -13.222 -16.238 -30.112 1.00 41.66 181 LEU A N 1
ATOM 1458 C CA . LEU A 1 181 ? -12.438 -16.445 -31.317 1.00 41.66 181 LEU A CA 1
ATOM 1459 C C . LEU A 1 181 ? -11.501 -17.601 -30.983 1.00 41.66 181 LEU A C 1
ATOM 1461 O O . LEU A 1 181 ? -10.379 -17.414 -30.521 1.00 41.66 181 LEU A O 1
ATOM 1465 N N . THR A 1 182 ? -12.001 -18.818 -31.181 1.00 40.44 182 THR A N 1
ATOM 1466 C CA . THR A 1 182 ? -11.186 -20.016 -31.319 1.00 40.44 182 THR A CA 1
ATOM 1467 C C . THR A 1 182 ? -10.332 -19.818 -32.568 1.00 40.44 182 THR A C 1
ATOM 1469 O O . THR A 1 182 ? -10.687 -20.283 -33.655 1.00 40.44 182 THR A O 1
ATOM 1472 N N . SER A 1 183 ? -9.227 -19.076 -32.452 1.00 42.16 183 SER A N 1
ATOM 1473 C CA . SER A 1 183 ? -8.179 -19.126 -33.459 1.00 42.16 183 SER A CA 1
ATOM 1474 C C . SER A 1 183 ? -7.572 -20.522 -33.364 1.00 42.16 183 SER A C 1
ATOM 1476 O O . SER A 1 183 ? -6.739 -20.860 -32.528 1.00 42.16 183 SER A O 1
ATOM 1478 N N . THR A 1 184 ? -8.110 -21.387 -34.213 1.00 43.59 184 THR A N 1
ATOM 1479 C CA . THR A 1 184 ? -7.530 -22.680 -34.532 1.00 43.59 184 THR A CA 1
ATOM 1480 C C . THR A 1 184 ? -6.272 -22.361 -35.332 1.00 43.59 184 THR A C 1
ATOM 1482 O O . THR A 1 184 ? -6.317 -22.252 -36.552 1.00 43.59 184 THR A O 1
ATOM 1485 N N . VAL A 1 185 ? -5.168 -22.078 -34.641 1.00 47.03 185 VAL A N 1
ATOM 1486 C CA . VAL A 1 185 ? -3.844 -22.052 -35.260 1.00 47.03 185 VAL A CA 1
ATOM 1487 C C . VAL A 1 185 ? -3.332 -23.481 -35.188 1.00 47.03 185 VAL A C 1
ATOM 1489 O O . VAL A 1 185 ? -2.827 -23.936 -34.163 1.00 47.03 185 VAL A O 1
ATOM 1492 N N . GLU A 1 186 ? -3.567 -24.206 -36.280 1.00 45.72 186 GLU A N 1
ATOM 1493 C CA . GLU A 1 186 ? -2.895 -25.465 -36.575 1.00 45.72 186 GLU A CA 1
ATOM 1494 C C . GLU A 1 186 ? -1.379 -25.277 -36.468 1.00 45.72 186 GLU A C 1
ATOM 1496 O O . GLU A 1 186 ? -0.811 -24.269 -36.893 1.00 45.72 186 GLU A O 1
ATOM 1501 N N . GLY A 1 187 ? -0.745 -26.246 -35.815 1.00 50.31 187 GLY A N 1
ATOM 1502 C CA . GLY A 1 187 ? 0.612 -26.129 -35.325 1.00 50.31 187 GLY A CA 1
ATOM 1503 C C . GLY A 1 187 ? 1.694 -26.122 -36.398 1.00 50.31 187 GLY A C 1
ATOM 1504 O O . GLY A 1 187 ? 1.599 -26.782 -37.427 1.00 50.31 187 GLY A O 1
ATOM 1505 N N . ALA A 1 188 ? 2.792 -25.457 -36.054 1.00 48.41 188 ALA A N 1
ATOM 1506 C CA . ALA A 1 188 ? 4.144 -25.911 -36.345 1.00 48.41 188 ALA A CA 1
ATOM 1507 C C . ALA A 1 188 ? 5.131 -25.123 -35.466 1.00 48.41 188 ALA A C 1
ATOM 1509 O O . ALA A 1 188 ? 5.300 -23.921 -35.642 1.00 48.41 188 ALA A O 1
ATOM 1510 N N . GLY A 1 189 ? 5.799 -25.817 -34.539 1.00 51.97 189 GLY A N 1
ATOM 1511 C CA . GLY A 1 189 ? 7.036 -25.343 -33.906 1.00 51.97 189 GLY A CA 1
ATOM 1512 C C . GLY A 1 189 ? 6.876 -24.606 -32.576 1.00 51.97 189 GLY A C 1
ATOM 1513 O O . GLY A 1 189 ? 7.068 -23.398 -32.510 1.00 51.97 189 GLY A O 1
ATOM 1514 N N . MET A 1 190 ? 6.613 -25.334 -31.488 1.00 49.09 190 MET A N 1
ATOM 1515 C CA . MET A 1 190 ? 6.644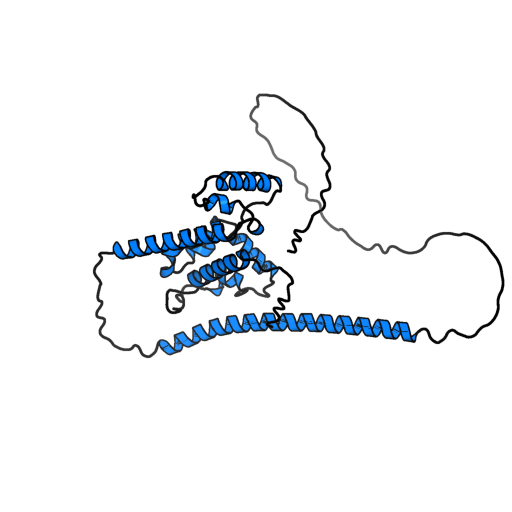 -24.777 -30.129 1.00 49.09 190 MET A CA 1
ATOM 1516 C C . MET A 1 190 ? 7.446 -25.686 -29.186 1.00 49.09 190 MET A C 1
ATOM 1518 O O . MET A 1 190 ? 6.919 -26.226 -28.224 1.00 49.09 190 MET A O 1
ATOM 1522 N N . GLU A 1 191 ? 8.736 -25.870 -29.484 1.00 50.50 191 GLU A N 1
ATOM 1523 C CA . GLU A 1 191 ? 9.679 -26.611 -28.621 1.00 50.50 191 GLU A CA 1
ATOM 1524 C C . GLU A 1 191 ? 10.906 -25.788 -28.175 1.00 50.50 191 GLU A C 1
ATOM 1526 O O . GLU A 1 191 ? 11.779 -26.315 -27.496 1.00 50.50 191 GLU A O 1
ATOM 1531 N N . SER A 1 192 ? 10.992 -24.484 -28.477 1.00 49.84 192 SER A N 1
ATOM 1532 C CA . SER A 1 192 ? 12.200 -23.685 -28.174 1.00 49.84 192 SER A CA 1
ATOM 1533 C C . SER A 1 192 ? 12.040 -22.552 -27.149 1.00 49.84 192 SER A C 1
ATOM 1535 O O . SER A 1 192 ? 13.024 -21.883 -26.841 1.00 49.84 192 SER A O 1
ATOM 1537 N N . LEU A 1 193 ? 10.850 -22.335 -26.573 1.00 43.84 193 LEU A N 1
ATOM 1538 C CA . LEU A 1 193 ? 10.611 -21.221 -25.633 1.00 43.84 193 LEU A CA 1
ATOM 1539 C C . LEU A 1 193 ? 10.770 -21.579 -24.141 1.00 43.84 193 LEU A C 1
ATOM 1541 O O . LEU A 1 193 ? 10.933 -20.669 -23.329 1.00 43.84 193 LEU A O 1
ATOM 1545 N N . SER A 1 194 ? 10.803 -22.863 -23.756 1.00 50.50 194 SER A N 1
ATOM 1546 C CA . SER A 1 194 ? 10.902 -23.249 -22.332 1.00 50.50 194 SER A CA 1
ATOM 1547 C C . SER A 1 194 ? 12.292 -23.002 -21.725 1.00 50.50 194 SER A C 1
ATOM 1549 O O . SER A 1 194 ? 12.399 -22.612 -20.565 1.00 50.50 194 SER A O 1
ATOM 1551 N N . VAL A 1 195 ? 13.361 -23.118 -22.522 1.00 51.69 195 VAL A N 1
ATOM 1552 C CA . VAL A 1 195 ? 14.751 -22.942 -22.052 1.00 51.69 195 VAL A CA 1
ATOM 1553 C C . VAL A 1 195 ? 15.073 -21.473 -21.735 1.00 51.69 195 VAL A C 1
ATOM 1555 O O . VAL A 1 195 ? 15.900 -21.177 -20.874 1.00 51.69 195 VAL A O 1
ATOM 1558 N N . GLN A 1 196 ? 14.401 -20.518 -22.388 1.00 48.97 196 GLN A N 1
ATOM 1559 C CA . GLN A 1 196 ? 14.642 -19.088 -22.155 1.00 48.97 196 GLN A CA 1
ATOM 1560 C C . GLN A 1 196 ? 13.879 -18.549 -20.930 1.00 48.97 196 GLN A C 1
ATOM 1562 O O . GLN A 1 196 ? 14.340 -17.605 -20.284 1.00 48.97 196 GLN A O 1
ATOM 1567 N N . GLN A 1 197 ? 12.757 -19.186 -20.576 1.00 47.38 197 GLN A N 1
ATOM 1568 C CA . GLN A 1 197 ? 11.927 -18.849 -19.418 1.00 47.38 197 GLN A CA 1
ATOM 1569 C C . GLN A 1 197 ? 12.593 -19.249 -18.087 1.00 47.38 197 GLN A C 1
ATOM 1571 O O . GLN A 1 197 ? 12.545 -18.479 -17.125 1.00 47.38 197 GLN A O 1
ATOM 1576 N N . GLU A 1 198 ? 13.312 -20.380 -18.045 1.00 51.44 198 GLU A N 1
ATOM 1577 C CA . GLU A 1 198 ? 14.132 -20.761 -16.881 1.00 51.44 198 GLU A CA 1
ATOM 1578 C C . GLU A 1 198 ? 15.274 -19.765 -16.629 1.00 51.44 198 GLU A C 1
ATOM 1580 O O . GLU A 1 198 ? 15.530 -19.388 -15.486 1.00 51.44 198 GLU A O 1
ATOM 1585 N N . GLY A 1 199 ? 15.918 -19.251 -17.683 1.00 50.06 199 GLY A N 1
ATOM 1586 C CA . GLY A 1 199 ? 17.044 -18.320 -17.546 1.00 50.06 199 GLY A CA 1
ATOM 1587 C C . GLY A 1 199 ? 16.691 -16.993 -16.857 1.00 50.06 199 GLY A C 1
ATOM 1588 O O . GLY A 1 199 ? 17.514 -16.439 -16.125 1.00 50.06 199 GLY A O 1
ATOM 1589 N N . GLN A 1 200 ? 15.472 -16.475 -17.047 1.00 51.31 200 GLN A N 1
ATOM 1590 C CA . GLN A 1 200 ? 15.023 -15.238 -16.391 1.00 51.31 200 GLN A CA 1
ATOM 1591 C C . GLN A 1 200 ? 14.495 -15.473 -14.968 1.00 51.31 200 GLN A C 1
ATOM 1593 O O . GLN A 1 200 ? 14.770 -14.656 -14.087 1.00 51.31 200 GLN A O 1
ATOM 1598 N N . GLN A 1 201 ? 13.835 -16.605 -14.694 1.00 54.56 201 GLN A N 1
ATOM 1599 C CA . GLN A 1 201 ? 13.453 -16.968 -13.322 1.00 54.56 201 GLN A CA 1
ATOM 1600 C C . GLN A 1 201 ? 14.678 -17.232 -12.439 1.00 54.56 201 GLN A C 1
ATOM 1602 O O . GLN A 1 201 ? 14.720 -16.780 -11.292 1.00 54.56 201 GLN A O 1
ATOM 1607 N N . VAL A 1 202 ? 15.716 -17.875 -12.987 1.00 54.12 202 VAL A N 1
ATOM 1608 C CA . VAL A 1 202 ? 17.007 -18.027 -12.304 1.00 54.12 202 VAL A CA 1
ATOM 1609 C C . VAL A 1 202 ? 17.620 -16.660 -12.011 1.00 54.12 202 VAL A C 1
ATOM 1611 O O . VAL A 1 202 ? 18.096 -16.457 -10.900 1.00 54.12 202 VAL A O 1
ATOM 1614 N N . LYS A 1 203 ? 17.546 -15.683 -12.929 1.00 58.03 203 LYS A N 1
ATOM 1615 C CA . LYS A 1 203 ? 18.049 -14.322 -12.668 1.00 58.03 203 LYS A CA 1
ATOM 1616 C C . LYS A 1 203 ? 17.328 -13.633 -11.510 1.00 58.03 203 LYS A C 1
ATOM 1618 O O . LYS A 1 203 ? 18.007 -13.094 -10.646 1.00 58.03 203 LYS A O 1
ATOM 1623 N N . VAL A 1 204 ? 15.996 -13.675 -11.440 1.00 55.72 204 VAL A N 1
ATOM 1624 C CA . VAL A 1 204 ? 15.245 -13.050 -10.329 1.00 55.72 204 VAL A CA 1
ATOM 1625 C C . VAL A 1 204 ? 15.539 -13.752 -9.001 1.00 55.72 204 VAL A C 1
ATOM 1627 O O . VAL A 1 204 ? 15.803 -13.091 -7.996 1.00 55.72 204 VAL A O 1
ATOM 1630 N N . ARG A 1 205 ? 15.578 -15.090 -9.000 1.00 58.69 205 ARG A N 1
ATOM 1631 C CA . ARG A 1 205 ? 15.944 -15.875 -7.814 1.00 58.69 205 ARG A CA 1
ATOM 1632 C C . ARG A 1 205 ? 17.364 -15.552 -7.352 1.00 58.69 205 ARG A C 1
ATOM 1634 O O . ARG A 1 205 ? 17.587 -15.363 -6.162 1.00 58.69 205 ARG A O 1
ATOM 1641 N N . HIS A 1 206 ? 18.287 -15.404 -8.298 1.00 61.38 206 HIS A N 1
ATOM 1642 C CA . HIS A 1 206 ? 19.676 -15.067 -8.027 1.00 61.38 206 HIS A CA 1
ATOM 1643 C C . HIS A 1 206 ? 19.846 -13.617 -7.556 1.00 61.38 206 HIS A C 1
ATOM 1645 O O . HIS 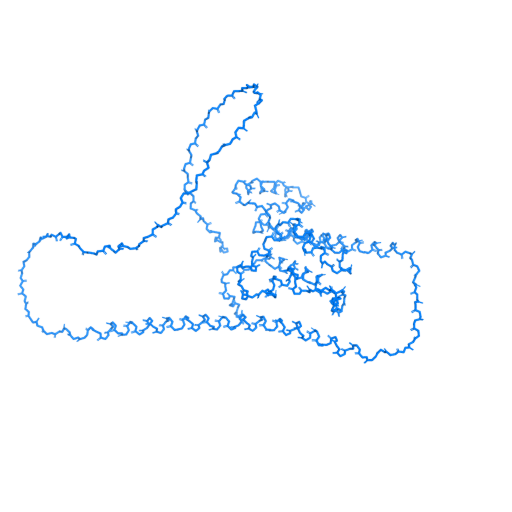A 1 206 ? 20.665 -13.364 -6.682 1.00 61.38 206 HIS A O 1
ATOM 1651 N N . ILE A 1 207 ? 19.041 -12.665 -8.046 1.00 60.62 207 ILE A N 1
ATOM 1652 C CA . ILE A 1 207 ? 19.001 -11.289 -7.519 1.00 60.62 207 ILE A CA 1
ATOM 1653 C C . ILE A 1 207 ? 18.524 -11.292 -6.061 1.00 60.62 207 ILE A C 1
ATOM 1655 O O . ILE A 1 207 ? 19.130 -10.632 -5.217 1.00 60.62 207 ILE A O 1
ATOM 1659 N N . MET A 1 208 ? 17.483 -12.066 -5.741 1.00 59.50 208 MET A N 1
ATOM 1660 C CA . MET A 1 208 ? 16.960 -12.170 -4.375 1.00 59.50 208 MET A CA 1
ATOM 1661 C C . MET A 1 208 ? 17.962 -12.851 -3.430 1.00 59.50 208 MET A C 1
ATOM 1663 O O . MET A 1 208 ? 18.211 -12.361 -2.331 1.00 59.50 208 MET A O 1
ATOM 1667 N N . GLU A 1 209 ? 18.600 -13.930 -3.880 1.00 68.31 209 GLU A N 1
ATOM 1668 C CA . GLU A 1 209 ? 19.662 -14.626 -3.147 1.00 68.31 209 GLU A CA 1
ATOM 1669 C C . GLU A 1 209 ? 20.889 -13.730 -2.936 1.00 68.31 209 GLU A C 1
ATOM 1671 O O . GLU A 1 209 ? 21.418 -13.646 -1.829 1.00 68.31 209 GLU A O 1
ATOM 1676 N N . ARG A 1 210 ? 21.286 -12.969 -3.960 1.00 65.38 210 ARG A N 1
ATOM 1677 C CA . ARG A 1 210 ? 22.384 -12.003 -3.878 1.00 65.38 210 ARG A CA 1
ATOM 1678 C C . ARG A 1 210 ? 22.055 -10.846 -2.933 1.00 65.38 210 ARG A C 1
ATOM 1680 O O . ARG A 1 210 ? 22.918 -10.439 -2.164 1.00 65.38 210 ARG A O 1
ATOM 1687 N N . SER A 1 211 ? 20.814 -10.357 -2.924 1.00 64.69 211 SER A N 1
ATOM 1688 C CA . SER A 1 211 ? 20.344 -9.351 -1.958 1.00 64.69 211 SER A CA 1
ATOM 1689 C C . SER A 1 211 ? 20.409 -9.872 -0.516 1.00 64.69 211 SER A C 1
ATOM 1691 O O . SER A 1 211 ? 20.864 -9.161 0.383 1.00 64.69 211 SER A O 1
ATOM 1693 N N . MET A 1 212 ? 20.028 -11.135 -0.287 1.00 65.06 212 MET A N 1
ATOM 1694 C CA . MET A 1 212 ? 20.177 -11.779 1.023 1.00 65.06 212 MET A CA 1
ATOM 1695 C C . MET A 1 212 ? 21.652 -11.969 1.410 1.00 65.06 212 MET A C 1
ATOM 1697 O O . MET A 1 212 ? 22.015 -11.705 2.556 1.00 65.06 212 MET A O 1
ATOM 1701 N N . ALA A 1 213 ? 22.517 -12.338 0.461 1.00 69.75 213 ALA A N 1
ATOM 1702 C CA . ALA A 1 213 ? 23.953 -12.487 0.690 1.00 69.75 213 ALA A CA 1
ATOM 1703 C C . ALA A 1 213 ? 24.639 -11.154 1.043 1.00 69.75 213 ALA A C 1
ATOM 1705 O O . ALA A 1 213 ? 25.433 -11.114 1.981 1.00 69.75 213 ALA A O 1
ATOM 1706 N N . TYR A 1 214 ? 24.288 -10.052 0.366 1.00 66.31 214 TYR A N 1
ATOM 1707 C CA . TYR A 1 214 ? 24.805 -8.716 0.696 1.00 66.31 214 TYR A CA 1
ATOM 1708 C C . TYR A 1 214 ? 24.382 -8.259 2.095 1.00 66.31 214 TYR A C 1
ATOM 1710 O O . TYR A 1 214 ? 25.199 -7.709 2.835 1.00 66.31 214 TYR A O 1
ATOM 1718 N N . LYS A 1 215 ? 23.132 -8.530 2.501 1.00 63.88 215 LYS A N 1
ATOM 1719 C CA . LYS A 1 215 ? 22.685 -8.268 3.879 1.00 63.88 215 LYS A CA 1
ATOM 1720 C C . LYS A 1 215 ? 23.493 -9.081 4.892 1.00 63.88 215 LYS A C 1
ATOM 1722 O O . LYS A 1 215 ? 23.906 -8.527 5.904 1.00 63.88 215 LYS A O 1
ATOM 1727 N N . GLY A 1 216 ? 23.768 -10.354 4.599 1.00 71.62 216 GLY A N 1
ATOM 1728 C CA . GLY A 1 216 ? 24.616 -11.203 5.439 1.00 71.62 216 GLY A CA 1
ATOM 1729 C C . GLY A 1 216 ? 26.057 -10.693 5.553 1.00 71.62 216 GLY A C 1
ATOM 1730 O O . GLY A 1 216 ? 26.588 -10.606 6.655 1.00 71.62 216 GLY A O 1
ATOM 1731 N N . GLN A 1 217 ? 26.678 -10.293 4.439 1.00 73.44 217 GLN A N 1
ATOM 1732 C CA . GLN A 1 217 ? 28.045 -9.757 4.433 1.00 73.44 217 GLN A CA 1
ATOM 1733 C C . GLN A 1 217 ? 28.177 -8.466 5.234 1.00 73.44 217 GLN A C 1
ATOM 1735 O O . GLN A 1 217 ? 29.103 -8.351 6.032 1.00 73.44 217 GLN A O 1
ATOM 1740 N N . LYS A 1 218 ? 27.233 -7.532 5.081 1.00 77.56 218 LYS A N 1
ATOM 1741 C CA . LYS A 1 218 ? 27.253 -6.276 5.837 1.00 77.56 218 LYS A CA 1
ATOM 1742 C C . LYS A 1 218 ? 27.153 -6.513 7.348 1.00 77.56 218 LYS A C 1
ATOM 1744 O O . LYS A 1 218 ? 27.849 -5.861 8.117 1.00 77.56 218 LYS A O 1
ATOM 1749 N N . VAL A 1 219 ? 26.341 -7.485 7.771 1.00 76.44 219 VAL A N 1
ATOM 1750 C CA . VAL A 1 219 ? 26.247 -7.888 9.185 1.00 76.44 219 VAL A CA 1
ATOM 1751 C C . VAL A 1 219 ? 27.569 -8.480 9.681 1.00 76.44 219 VAL A C 1
ATOM 1753 O O . VAL A 1 219 ? 28.011 -8.143 10.775 1.00 76.44 219 VAL A O 1
ATOM 1756 N N . ILE A 1 220 ? 28.230 -9.324 8.883 1.00 82.81 220 ILE A N 1
ATOM 1757 C CA . ILE A 1 220 ? 29.539 -9.896 9.238 1.00 82.81 220 ILE A CA 1
ATOM 1758 C C . ILE A 1 220 ? 30.601 -8.796 9.374 1.00 82.81 220 ILE A C 1
ATOM 1760 O O . ILE A 1 220 ? 31.410 -8.841 10.297 1.00 82.81 220 ILE A O 1
ATOM 1764 N N . GLU A 1 221 ? 30.600 -7.807 8.483 1.00 85.75 221 GLU A N 1
ATOM 1765 C CA . GLU A 1 221 ? 31.544 -6.687 8.517 1.00 85.75 221 GLU A CA 1
ATOM 1766 C C . GLU A 1 221 ? 31.323 -5.781 9.739 1.00 85.75 221 GLU A C 1
ATOM 1768 O O . GLU A 1 221 ? 32.278 -5.428 10.428 1.00 85.75 221 GLU A O 1
ATOM 1773 N N . GLU A 1 222 ? 30.066 -5.482 10.084 1.00 86.62 222 GLU A N 1
ATOM 1774 C CA . GLU A 1 222 ? 29.733 -4.732 11.303 1.00 86.62 222 GLU A CA 1
ATOM 1775 C C . GLU A 1 222 ? 30.075 -5.502 12.590 1.00 86.62 222 GLU A C 1
ATOM 1777 O O . GLU A 1 222 ? 30.475 -4.888 13.580 1.00 86.62 222 GLU A O 1
ATOM 1782 N N . LEU A 1 223 ? 29.938 -6.833 12.596 1.00 86.94 223 LEU A N 1
ATOM 1783 C CA . LEU A 1 223 ? 30.335 -7.669 13.733 1.00 86.94 223 LEU A CA 1
ATOM 1784 C C . LEU A 1 223 ? 31.853 -7.705 13.912 1.00 86.94 223 LEU A C 1
ATOM 1786 O O . LEU A 1 223 ? 32.313 -7.520 15.035 1.00 86.94 223 LEU A O 1
ATOM 1790 N N . LYS A 1 224 ? 32.615 -7.862 12.822 1.00 89.75 224 LYS A N 1
ATOM 1791 C CA . LYS A 1 224 ? 34.084 -7.799 12.860 1.00 89.75 224 LYS A CA 1
ATOM 1792 C C . LYS A 1 224 ? 34.574 -6.456 13.377 1.00 89.75 224 LYS A C 1
ATOM 1794 O O . LYS A 1 224 ? 35.378 -6.415 14.293 1.00 89.75 224 LYS A O 1
ATOM 1799 N N . LYS A 1 225 ? 33.997 -5.358 12.883 1.00 92.44 225 LYS A N 1
ATOM 1800 C CA . LYS A 1 225 ? 34.343 -4.018 13.363 1.00 92.44 225 LYS A CA 1
ATOM 1801 C C . LYS A 1 225 ? 34.137 -3.868 14.878 1.00 92.44 225 LYS A C 1
ATOM 1803 O O . LYS A 1 225 ? 34.964 -3.265 15.550 1.00 92.44 225 LYS A O 1
ATOM 1808 N N . LYS A 1 226 ? 33.053 -4.427 15.427 1.00 91.56 226 LYS A N 1
ATOM 1809 C CA . LYS A 1 226 ? 32.794 -4.414 16.879 1.00 91.56 226 LYS A CA 1
ATOM 1810 C C . LYS A 1 226 ? 33.728 -5.330 17.672 1.00 91.56 226 LYS A C 1
ATOM 1812 O O . LYS A 1 226 ? 33.921 -5.093 18.860 1.00 91.56 226 LYS A O 1
ATOM 1817 N N . GLU A 1 227 ? 34.226 -6.401 17.066 1.00 91.94 227 GLU A N 1
ATOM 1818 C CA . GLU A 1 227 ? 35.215 -7.294 17.674 1.00 91.94 227 GLU A CA 1
ATOM 1819 C C . GLU A 1 227 ? 36.580 -6.601 17.750 1.00 91.94 227 GLU A C 1
ATOM 1821 O O . GLU A 1 227 ? 37.147 -6.525 18.837 1.00 91.94 227 GLU A O 1
ATOM 1826 N N . ASP A 1 228 ? 37.008 -5.966 16.656 1.00 90.56 228 ASP A N 1
ATOM 1827 C CA . ASP A 1 228 ? 38.240 -5.171 16.598 1.00 90.56 228 ASP A CA 1
ATOM 1828 C C . ASP A 1 228 ? 38.207 -4.010 17.616 1.00 90.56 228 ASP A C 1
ATOM 1830 O O . ASP A 1 228 ? 39.177 -3.767 18.332 1.00 90.56 228 ASP A O 1
ATOM 1834 N N . GLU A 1 229 ? 37.070 -3.308 17.741 1.00 92.38 229 GLU A N 1
ATOM 1835 C CA . GLU A 1 229 ? 36.884 -2.242 18.741 1.00 92.38 229 GLU A CA 1
ATOM 1836 C C . GLU A 1 229 ? 37.017 -2.765 20.186 1.00 92.38 229 GLU A C 1
ATOM 1838 O O . GLU A 1 229 ? 37.600 -2.087 21.033 1.00 92.38 229 GLU A O 1
ATOM 1843 N N . LYS A 1 230 ? 36.532 -3.983 20.470 1.00 90.94 230 LYS A N 1
ATOM 1844 C CA . LYS A 1 230 ? 36.658 -4.614 21.796 1.00 90.94 230 LYS A CA 1
ATOM 1845 C C . LYS A 1 230 ? 38.074 -5.096 22.092 1.00 90.94 230 LYS A C 1
ATOM 1847 O O . LYS A 1 230 ? 38.498 -5.024 23.241 1.00 90.94 230 LYS A O 1
ATOM 1852 N N . GLU A 1 231 ? 38.791 -5.602 21.093 1.00 90.75 231 GLU A N 1
ATOM 1853 C CA . GLU A 1 231 ? 40.178 -6.053 21.253 1.00 90.75 231 GLU A CA 1
ATOM 1854 C C . GLU A 1 231 ? 41.107 -4.870 21.566 1.00 90.75 231 GLU A C 1
ATOM 1856 O O . GLU A 1 231 ? 41.949 -4.958 22.461 1.00 90.75 231 GLU A O 1
ATOM 1861 N N . ILE A 1 232 ? 40.883 -3.721 20.916 1.00 90.06 232 ILE A N 1
ATOM 1862 C CA . ILE A 1 232 ? 41.594 -2.468 21.215 1.00 90.06 232 ILE A CA 1
ATOM 1863 C C . ILE A 1 232 ? 41.297 -1.989 22.647 1.00 90.06 232 ILE A C 1
ATOM 1865 O O . ILE A 1 232 ? 42.215 -1.584 23.366 1.00 90.06 232 ILE A O 1
ATOM 1869 N N . GLU A 1 233 ? 40.035 -2.046 23.084 1.00 89.75 233 GLU A N 1
ATOM 1870 C CA . GLU A 1 233 ? 39.646 -1.666 24.450 1.00 89.75 233 GLU A CA 1
ATOM 1871 C C . GLU A 1 233 ? 40.297 -2.585 25.501 1.00 89.75 233 GLU A C 1
ATOM 1873 O O . GLU A 1 233 ? 40.825 -2.097 26.501 1.00 89.75 233 GLU A O 1
ATOM 1878 N N . LEU A 1 234 ? 40.346 -3.899 25.249 1.00 86.94 234 LEU A N 1
ATOM 1879 C CA . LEU A 1 234 ? 40.974 -4.871 26.150 1.00 86.94 234 LEU A CA 1
ATOM 1880 C C . LEU A 1 234 ? 42.488 -4.641 26.282 1.00 86.94 234 LEU A C 1
ATOM 1882 O O . LEU A 1 234 ? 43.003 -4.605 27.399 1.00 86.94 234 LEU A O 1
ATOM 1886 N N . HIS A 1 235 ? 43.186 -4.418 25.163 1.00 84.56 235 HIS A N 1
ATOM 1887 C CA . HIS A 1 235 ? 44.622 -4.125 25.175 1.00 84.56 235 HIS A CA 1
ATOM 1888 C C . HIS A 1 235 ? 44.955 -2.829 25.922 1.00 84.56 235 HIS A C 1
ATOM 1890 O O . HIS A 1 235 ? 45.957 -2.773 26.631 1.00 84.56 235 HIS A O 1
ATOM 1896 N N . THR A 1 236 ? 44.094 -1.813 25.819 1.00 86.12 236 THR A N 1
ATOM 1897 C CA . THR A 1 236 ? 44.277 -0.544 26.541 1.00 86.12 236 THR A CA 1
ATOM 1898 C C . THR A 1 236 ? 44.183 -0.749 28.060 1.00 86.12 236 THR A C 1
ATOM 1900 O O . THR A 1 236 ? 44.985 -0.196 28.810 1.00 86.12 236 THR A O 1
ATOM 1903 N N . ILE A 1 237 ? 43.253 -1.592 28.526 1.00 84.00 237 ILE A N 1
ATOM 1904 C CA . ILE A 1 237 ? 43.085 -1.904 29.957 1.00 84.00 237 ILE A CA 1
ATOM 1905 C C . ILE A 1 237 ? 44.275 -2.713 30.502 1.00 84.00 237 ILE A C 1
ATOM 1907 O O . ILE A 1 237 ? 44.720 -2.474 31.627 1.00 84.00 237 ILE A O 1
ATOM 1911 N N . GLU A 1 238 ? 44.808 -3.664 29.729 1.00 81.38 238 GLU A N 1
ATOM 1912 C CA . GLU A 1 238 ? 45.981 -4.453 30.136 1.00 81.38 238 GLU A CA 1
ATOM 1913 C C . GLU A 1 238 ? 47.255 -3.598 30.231 1.00 81.38 238 GLU A C 1
ATOM 1915 O O . GLU A 1 238 ? 48.043 -3.767 31.167 1.00 81.38 238 GLU A O 1
ATOM 1920 N N . GLU A 1 239 ? 47.441 -2.640 29.316 1.00 80.38 239 GLU A N 1
ATOM 1921 C CA . GLU A 1 239 ? 48.584 -1.722 29.346 1.00 80.38 239 GLU A CA 1
ATOM 1922 C C . GLU A 1 239 ? 48.525 -0.799 30.579 1.00 80.38 239 GLU A C 1
ATOM 1924 O O . GLU A 1 239 ? 49.521 -0.680 31.300 1.00 80.38 239 GLU A O 1
ATOM 1929 N N . GLU A 1 240 ? 47.347 -0.252 30.915 1.00 79.25 240 GLU A N 1
ATOM 1930 C CA . GLU A 1 240 ? 47.139 0.545 32.137 1.00 79.25 240 GLU A CA 1
ATOM 1931 C C . GLU A 1 240 ? 47.360 -0.261 33.430 1.00 79.25 240 GLU A C 1
ATOM 1933 O O . GLU A 1 240 ? 47.913 0.266 34.399 1.00 79.25 240 GLU A O 1
ATOM 1938 N N . ALA A 1 241 ? 46.982 -1.544 33.456 1.00 74.19 241 ALA A N 1
ATOM 1939 C CA . ALA A 1 241 ? 47.197 -2.412 34.615 1.00 74.19 241 ALA A CA 1
ATOM 1940 C C . ALA A 1 241 ? 48.680 -2.782 34.817 1.00 74.19 241 ALA A C 1
ATOM 1942 O O . ALA A 1 241 ? 49.138 -2.901 35.954 1.00 74.19 241 ALA A O 1
ATOM 1943 N N . SER A 1 242 ? 49.445 -2.928 33.730 1.00 70.06 242 SER A N 1
ATOM 1944 C CA . SER A 1 242 ? 50.873 -3.280 33.779 1.00 70.06 242 SER A CA 1
ATOM 1945 C C . SER A 1 242 ? 51.796 -2.118 34.180 1.00 70.06 242 SER A C 1
ATOM 1947 O O . SER A 1 242 ? 52.922 -2.345 34.621 1.00 70.06 242 SER A O 1
ATOM 1949 N N . GLY A 1 243 ? 51.319 -0.872 34.087 1.00 62.62 243 GLY A N 1
ATOM 1950 C CA . GLY A 1 243 ? 52.080 0.331 34.440 1.00 62.62 243 GLY A CA 1
ATOM 1951 C C . GLY A 1 243 ? 52.104 0.693 35.933 1.00 62.62 243 GLY A C 1
ATOM 1952 O O . GLY A 1 243 ? 52.701 1.709 36.288 1.00 62.62 243 GLY A O 1
ATOM 1953 N N . LEU A 1 244 ? 51.458 -0.087 36.812 1.00 55.97 244 LEU A N 1
ATOM 1954 C CA . LEU A 1 244 ? 51.236 0.281 38.221 1.00 55.97 244 LEU A CA 1
ATOM 1955 C C . LEU A 1 244 ? 52.034 -0.545 39.254 1.00 55.97 244 LEU A C 1
ATOM 1957 O O . LEU A 1 244 ? 51.733 -0.462 40.443 1.00 55.97 244 LEU A O 1
ATOM 1961 N N . GLU A 1 245 ? 53.045 -1.322 38.850 1.00 57.78 245 GLU A N 1
ATOM 1962 C CA . GLU A 1 245 ? 53.827 -2.151 39.795 1.00 57.78 245 GLU A CA 1
ATOM 1963 C C . GLU A 1 245 ? 55.233 -1.626 40.150 1.00 57.78 245 GLU A C 1
ATOM 1965 O O . GLU A 1 245 ? 55.879 -2.204 41.018 1.00 57.78 245 GLU A O 1
ATOM 1970 N N . ASP A 1 246 ? 55.687 -0.487 39.612 1.00 55.69 246 ASP A N 1
ATOM 1971 C CA . ASP A 1 246 ? 57.064 0.011 39.833 1.00 55.69 246 ASP A CA 1
ATOM 1972 C C . ASP A 1 246 ? 57.145 1.362 40.577 1.00 55.69 246 ASP A C 1
ATOM 1974 O O . ASP A 1 246 ? 57.891 2.276 40.220 1.00 55.69 246 ASP A O 1
ATOM 1978 N N . ALA A 1 247 ? 56.375 1.513 41.659 1.00 55.59 247 ALA A N 1
ATOM 1979 C CA . ALA A 1 247 ? 56.515 2.660 42.562 1.00 55.59 247 ALA A CA 1
ATOM 1980 C C . ALA A 1 247 ? 56.257 2.301 44.034 1.00 55.59 247 ALA A C 1
ATOM 1982 O O . ALA A 1 247 ? 55.369 2.854 44.684 1.00 55.59 247 ALA A O 1
ATOM 1983 N N . SER A 1 248 ? 57.066 1.402 44.600 1.00 54.12 248 SER A N 1
ATOM 1984 C CA . SER A 1 248 ? 57.107 1.202 46.053 1.00 54.12 248 SER A CA 1
ATOM 1985 C C . SER A 1 248 ? 58.531 1.099 46.595 1.00 54.12 248 SER A C 1
ATOM 1987 O O . SER A 1 248 ? 58.929 0.041 47.067 1.00 54.12 248 SER A O 1
ATOM 1989 N N . GLU A 1 249 ? 59.284 2.203 46.607 1.00 48.22 249 GLU A N 1
ATOM 1990 C CA . GLU A 1 249 ? 60.373 2.360 47.582 1.00 48.22 249 GLU A CA 1
ATOM 1991 C C . GLU A 1 249 ? 60.775 3.832 47.788 1.00 48.22 249 GLU A C 1
ATOM 1993 O O . GLU A 1 249 ? 61.595 4.371 47.053 1.00 48.22 249 GLU A O 1
ATOM 1998 N N . ALA A 1 250 ? 60.196 4.499 48.794 1.00 44.19 250 ALA A N 1
ATOM 1999 C CA . ALA A 1 250 ? 60.908 5.478 49.628 1.00 44.19 250 ALA A CA 1
ATOM 2000 C C . ALA A 1 250 ? 60.042 5.968 50.799 1.00 44.19 250 ALA A C 1
ATOM 2002 O O . ALA A 1 250 ? 58.932 6.477 50.664 1.00 44.19 250 ALA A O 1
ATOM 2003 N N . THR A 1 251 ? 60.628 5.810 51.971 1.00 49.09 251 THR A N 1
ATOM 2004 C CA . THR A 1 251 ? 60.170 6.085 53.325 1.00 49.09 251 THR A CA 1
ATOM 2005 C C . THR A 1 251 ? 60.172 7.582 53.673 1.00 49.09 251 THR A C 1
ATOM 2007 O O . THR A 1 251 ? 61.136 8.278 53.373 1.00 49.09 251 THR A O 1
ATOM 2010 N N . HIS A 1 252 ? 59.152 8.013 54.428 1.00 45.00 252 HIS A N 1
ATOM 2011 C CA . HIS A 1 252 ? 59.162 8.890 55.623 1.00 45.00 252 HIS A CA 1
ATOM 2012 C C . HIS A 1 252 ? 58.138 10.049 55.662 1.00 45.00 252 HIS A C 1
ATOM 2014 O O . HIS A 1 252 ? 57.802 10.639 54.638 1.00 45.00 252 HIS A O 1
ATOM 2020 N N . PRO A 1 253 ? 57.630 10.382 56.874 1.00 62.06 253 PRO A N 1
ATOM 2021 C CA . PRO A 1 253 ? 56.493 11.265 57.091 1.00 62.06 253 PRO A CA 1
ATOM 2022 C C . PRO A 1 253 ? 56.944 12.693 57.406 1.00 62.06 253 PRO A C 1
ATOM 2024 O O . PRO A 1 253 ? 57.881 12.875 58.174 1.00 62.06 253 PRO A O 1
ATOM 2027 N N . PHE A 1 254 ? 56.220 13.712 56.941 1.00 36.62 254 PHE A N 1
ATOM 2028 C CA . PHE A 1 254 ? 56.210 15.005 57.626 1.00 36.62 254 PHE A CA 1
ATOM 2029 C C . PHE A 1 254 ? 54.906 15.776 57.403 1.00 36.62 254 PHE A C 1
ATOM 2031 O O . PHE A 1 254 ? 54.252 15.721 56.369 1.00 36.62 254 PHE A O 1
ATOM 2038 N N . HIS A 1 255 ? 54.540 16.459 58.476 1.00 41.50 255 HIS A N 1
ATOM 2039 C CA . HIS A 1 255 ? 53.311 17.179 58.763 1.00 41.50 255 HIS A CA 1
ATOM 2040 C C . HIS A 1 255 ? 53.259 18.555 58.061 1.00 41.50 255 HIS A C 1
ATOM 2042 O O . HIS A 1 255 ? 54.304 19.178 57.895 1.00 41.50 255 HIS A O 1
ATOM 2048 N N . LYS A 1 256 ? 52.028 19.079 57.886 1.00 40.25 256 LYS A N 1
ATOM 2049 C CA . LYS A 1 256 ? 51.595 20.503 57.783 1.00 40.25 256 LYS A CA 1
ATOM 2050 C C . LYS A 1 256 ? 51.135 21.034 56.406 1.00 40.25 256 LYS A C 1
ATOM 2052 O O . LYS A 1 256 ? 51.933 21.332 55.538 1.00 40.25 256 LYS A O 1
ATOM 2057 N N . SER A 1 257 ? 49.833 21.346 56.381 1.00 42.00 257 SER A N 1
ATOM 2058 C CA . SER A 1 257 ? 49.258 22.704 56.271 1.00 42.00 257 SER A CA 1
ATOM 2059 C C . SER A 1 257 ? 49.366 23.510 54.965 1.00 42.00 257 SER A C 1
ATOM 2061 O O . SER A 1 257 ? 50.443 23.908 54.551 1.00 42.00 257 SER A O 1
ATOM 2063 N N . TRP A 1 258 ? 48.174 23.989 54.578 1.00 34.16 258 TRP A N 1
ATOM 2064 C CA . TRP A 1 258 ? 47.830 25.287 53.971 1.00 34.16 258 TRP A CA 1
ATOM 2065 C C . TRP A 1 258 ? 47.802 25.465 52.442 1.00 34.16 258 TRP A C 1
ATOM 2067 O O . TRP A 1 258 ? 48.818 25.509 51.770 1.00 34.16 258 TRP A O 1
ATOM 2077 N N . ALA A 1 259 ? 46.566 25.745 52.004 1.00 37.34 259 ALA A N 1
ATOM 2078 C CA . ALA A 1 259 ? 46.113 26.913 51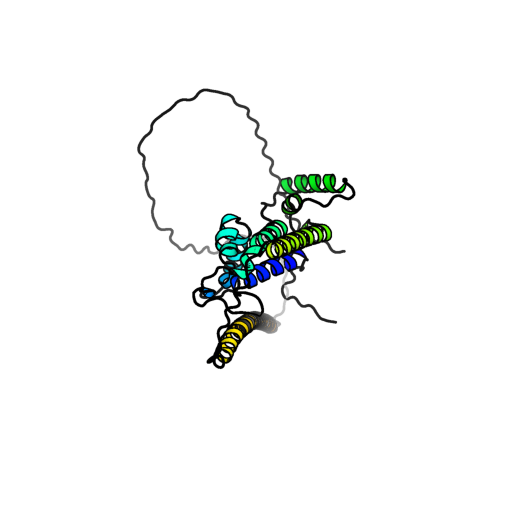.244 1.00 37.34 259 ALA A CA 1
ATOM 2079 C C . ALA A 1 259 ? 46.493 27.074 49.760 1.00 37.34 259 ALA A C 1
ATOM 2081 O O . ALA A 1 259 ? 47.645 27.254 49.396 1.00 37.34 259 ALA A O 1
ATOM 2082 N N . SER A 1 260 ? 45.415 27.196 48.974 1.00 38.53 260 SER A N 1
ATOM 2083 C CA . SER A 1 260 ? 45.172 28.202 47.932 1.00 38.53 260 SER A CA 1
ATOM 2084 C C . SER A 1 260 ? 46.220 28.412 46.844 1.00 38.53 260 SER A C 1
ATOM 2086 O O . SER A 1 260 ? 47.272 28.982 47.095 1.00 38.53 260 SER A O 1
ATOM 2088 N N . SER A 1 261 ? 45.821 28.174 45.593 1.00 38.19 261 SER A N 1
ATOM 2089 C CA . SER A 1 261 ? 45.856 29.152 44.482 1.00 38.19 261 SER A CA 1
ATOM 2090 C C . SER A 1 261 ? 45.541 28.422 43.165 1.00 38.19 261 SER A C 1
ATOM 2092 O O . SER A 1 261 ? 45.973 27.301 42.943 1.00 38.19 261 SER A O 1
ATOM 2094 N N . ASN A 1 262 ? 44.510 28.891 42.460 1.00 35.03 262 ASN A N 1
ATOM 2095 C CA . ASN A 1 262 ? 44.599 29.616 41.185 1.00 35.03 262 ASN A CA 1
ATOM 2096 C C . ASN A 1 262 ? 45.206 28.794 40.034 1.00 35.03 262 ASN A C 1
ATOM 2098 O O . ASN A 1 262 ? 46.347 28.371 40.092 1.00 35.03 262 ASN A O 1
ATOM 2102 N N . LEU A 1 263 ? 44.425 28.465 39.007 1.00 36.81 263 LEU A N 1
ATOM 2103 C CA . LEU A 1 263 ? 43.984 29.328 37.897 1.00 36.81 263 LEU A CA 1
ATOM 2104 C C . LEU A 1 263 ? 44.897 29.109 36.678 1.00 36.81 263 LEU A C 1
ATOM 2106 O O . LEU A 1 263 ? 46.073 29.438 36.723 1.00 36.81 263 LEU A O 1
ATOM 2110 N N . LYS A 1 264 ? 44.254 28.690 35.581 1.00 43.44 264 LYS A N 1
ATOM 2111 C CA . LYS A 1 264 ? 44.610 28.920 34.170 1.00 43.44 264 LYS A CA 1
ATOM 2112 C C . LYS A 1 264 ? 45.879 28.274 33.603 1.00 43.44 264 LYS A C 1
ATOM 2114 O O . LYS A 1 264 ? 46.991 28.563 34.020 1.00 43.44 264 LYS A O 1
ATOM 2119 N N . ASN A 1 265 ? 45.645 27.517 32.528 1.00 34.91 265 ASN A N 1
ATOM 2120 C CA . ASN A 1 265 ? 46.259 27.546 31.182 1.00 34.91 265 ASN A CA 1
ATOM 2121 C C . ASN A 1 265 ? 46.089 26.112 30.634 1.00 34.91 265 ASN A C 1
ATOM 2123 O O . ASN A 1 265 ? 46.311 25.166 31.374 1.00 34.91 265 ASN A O 1
ATOM 2127 N N . SER A 1 266 ? 45.634 25.820 29.418 1.00 38.72 266 SER A N 1
ATOM 2128 C CA . SER A 1 266 ? 45.951 26.365 28.092 1.00 38.72 266 SER A CA 1
ATOM 2129 C C . SER A 1 266 ? 45.077 25.586 27.057 1.00 38.72 266 SER A C 1
ATOM 2131 O O . SER A 1 266 ? 44.265 24.765 27.481 1.00 38.72 266 SER A O 1
ATOM 2133 N N . PRO A 1 267 ? 45.280 25.675 25.732 1.00 49.00 267 PRO A N 1
ATOM 2134 C CA . PRO A 1 267 ? 44.932 26.763 24.827 1.00 49.00 267 PRO A CA 1
ATOM 2135 C C . PRO A 1 267 ? 43.837 26.362 23.807 1.00 49.00 267 PRO A C 1
ATOM 2137 O O . PRO A 1 267 ? 43.741 25.216 23.372 1.00 49.00 267 PRO A O 1
ATOM 2140 N N . GLN A 1 268 ? 43.042 27.347 23.384 1.00 34.78 268 GLN A N 1
ATOM 2141 C CA . GLN A 1 268 ? 42.174 27.272 22.204 1.00 34.78 268 GLN A CA 1
ATOM 2142 C C . GLN A 1 268 ? 43.033 27.358 20.935 1.00 34.78 268 GLN A C 1
ATOM 2144 O O . GLN A 1 268 ? 43.790 28.315 20.771 1.00 34.78 268 GLN A O 1
ATOM 2149 N N . ASN A 1 269 ? 42.893 26.375 20.047 1.00 42.03 269 ASN A N 1
ATOM 2150 C CA . ASN A 1 269 ? 43.332 26.467 18.658 1.00 42.03 269 ASN A CA 1
ATOM 2151 C C . ASN A 1 269 ? 42.185 27.062 17.832 1.00 42.03 269 ASN A C 1
ATOM 2153 O O . ASN A 1 269 ? 41.155 26.412 17.663 1.00 42.03 269 ASN A O 1
ATOM 2157 N N . ASP A 1 270 ? 42.387 28.277 17.323 1.00 40.81 270 ASP A N 1
ATOM 2158 C CA . ASP A 1 270 ? 41.552 28.905 16.299 1.00 40.81 270 ASP A CA 1
ATOM 2159 C C . ASP A 1 270 ? 42.275 28.827 14.943 1.00 40.81 270 ASP A C 1
ATOM 2161 O O . ASP A 1 270 ? 43.392 29.321 14.781 1.00 40.81 270 ASP A O 1
ATOM 2165 N N . THR A 1 271 ? 41.645 28.184 13.963 1.00 41.97 271 THR A N 1
ATOM 2166 C CA . THR A 1 271 ? 41.978 28.144 12.521 1.00 41.97 271 THR A CA 1
ATOM 2167 C C . THR A 1 271 ? 40.699 27.575 11.873 1.00 41.97 271 THR A C 1
ATOM 2169 O O . THR A 1 271 ? 40.180 26.588 12.374 1.00 41.97 271 THR A O 1
ATOM 2172 N N . GLU A 1 272 ? 40.036 28.092 10.841 1.00 34.91 272 GLU A N 1
ATOM 2173 C CA . GLU A 1 272 ? 40.326 29.104 9.834 1.00 34.91 272 GLU A CA 1
ATOM 2174 C C . GLU A 1 272 ? 39.016 29.430 9.073 1.00 34.91 272 GLU A C 1
ATOM 2176 O O . GLU A 1 272 ? 38.081 28.634 9.045 1.00 34.91 272 GLU A O 1
ATOM 2181 N N . ALA A 1 273 ? 39.025 30.579 8.393 1.00 38.81 273 ALA A N 1
ATOM 2182 C CA . ALA A 1 273 ? 38.411 30.833 7.085 1.00 38.81 273 ALA A CA 1
ATOM 2183 C C . ALA A 1 273 ? 36.896 30.591 6.875 1.00 38.81 273 ALA A C 1
ATOM 2185 O O . ALA A 1 273 ? 36.464 29.557 6.371 1.00 38.81 273 ALA A O 1
ATOM 2186 N N . ALA A 1 274 ? 36.103 31.658 7.038 1.00 35.53 274 ALA A N 1
ATOM 2187 C CA . ALA A 1 274 ? 34.888 31.859 6.248 1.00 35.53 274 ALA A CA 1
ATOM 2188 C C . ALA A 1 274 ? 35.174 32.900 5.159 1.00 35.53 274 ALA A C 1
ATOM 2190 O O . ALA A 1 274 ? 35.440 34.069 5.440 1.00 35.53 274 ALA A O 1
ATOM 2191 N N . SER A 1 275 ? 35.143 32.440 3.911 1.00 36.25 275 SER A N 1
ATOM 2192 C CA . SER A 1 275 ? 35.251 33.257 2.712 1.00 36.25 275 SER A CA 1
ATOM 2193 C C . SER A 1 275 ? 33.917 33.240 1.969 1.00 36.25 275 SER A C 1
ATOM 2195 O O . SER A 1 275 ? 33.289 32.194 1.832 1.00 36.25 275 SER A O 1
ATOM 2197 N N . ASN A 1 276 ? 33.592 34.409 1.424 1.00 36.22 276 ASN A N 1
ATOM 2198 C CA . ASN A 1 276 ? 32.783 34.664 0.234 1.00 36.22 276 ASN A CA 1
ATOM 2199 C C . ASN A 1 276 ? 31.275 34.956 0.344 1.00 36.22 276 ASN A C 1
ATOM 2201 O O . ASN A 1 276 ? 30.420 34.095 0.511 1.00 36.22 276 ASN A O 1
ATOM 2205 N N . SER A 1 277 ? 31.031 36.224 -0.009 1.00 38.28 277 SER A N 1
ATOM 2206 C CA . SER A 1 277 ? 30.160 36.674 -1.098 1.00 38.28 277 SER A CA 1
ATOM 2207 C C . SER A 1 277 ? 28.709 36.966 -0.765 1.00 38.28 277 SER A C 1
ATOM 2209 O O . SER A 1 277 ? 27.817 36.127 -0.832 1.00 38.28 277 SER A O 1
ATOM 2211 N N . GLY A 1 278 ? 28.487 38.261 -0.542 1.00 37.94 278 GLY A N 1
ATOM 2212 C CA . GLY A 1 278 ? 27.194 38.891 -0.707 1.00 37.94 278 GLY A CA 1
ATOM 2213 C C . GLY A 1 278 ? 26.772 38.924 -2.174 1.00 37.94 278 GLY A C 1
ATOM 2214 O O . GLY A 1 278 ? 27.581 39.125 -3.079 1.00 37.94 278 GLY A O 1
ATOM 2215 N N . THR A 1 279 ? 25.472 38.764 -2.385 1.00 41.28 279 THR A N 1
ATOM 2216 C CA . THR A 1 279 ? 24.805 39.146 -3.626 1.00 41.28 279 THR A CA 1
ATOM 2217 C C . THR A 1 279 ? 23.750 40.184 -3.280 1.00 41.28 279 THR A C 1
ATOM 2219 O O . THR A 1 279 ? 22.854 39.953 -2.471 1.00 41.28 279 THR A O 1
ATOM 2222 N N . LEU A 1 280 ? 23.931 41.357 -3.878 1.00 38.62 280 LEU A N 1
ATOM 2223 C CA . LEU A 1 280 ? 23.027 42.492 -3.865 1.00 38.62 280 LEU A CA 1
ATOM 2224 C C . LEU A 1 280 ? 21.828 42.196 -4.775 1.00 38.62 280 LEU A C 1
ATOM 2226 O O . LEU A 1 280 ? 22.005 41.816 -5.929 1.00 38.62 280 LEU A O 1
ATOM 2230 N N . ILE A 1 281 ? 20.622 42.452 -4.274 1.00 47.19 281 ILE A N 1
ATOM 2231 C CA . ILE A 1 281 ? 19.429 42.730 -5.083 1.00 47.19 281 ILE A CA 1
ATOM 2232 C C . ILE A 1 281 ? 19.099 44.212 -4.873 1.00 47.19 281 ILE A C 1
ATOM 2234 O O . ILE A 1 281 ? 19.151 44.684 -3.734 1.00 47.19 281 ILE A O 1
ATOM 2238 N N . PRO A 1 282 ? 18.726 44.947 -5.936 1.00 49.78 282 PRO A N 1
ATOM 2239 C CA . PRO A 1 282 ? 17.538 45.784 -5.782 1.00 49.78 282 PRO A CA 1
ATOM 2240 C C . PRO A 1 282 ? 16.599 45.811 -7.006 1.00 49.78 282 PRO A C 1
ATOM 2242 O O . PRO A 1 282 ? 17.006 46.093 -8.127 1.00 49.78 282 PRO A O 1
ATOM 2245 N N . SER A 1 283 ? 15.318 45.579 -6.692 1.00 35.41 283 SER A N 1
ATOM 2246 C CA . SER A 1 283 ? 14.107 46.350 -7.036 1.00 35.41 283 SER A CA 1
ATOM 2247 C C . SER A 1 283 ? 13.845 46.864 -8.453 1.00 35.41 283 SER A C 1
ATOM 2249 O O . SER A 1 283 ? 14.553 47.754 -8.903 1.00 35.41 283 SER A O 1
ATOM 2251 N N . LEU A 1 284 ? 12.648 46.549 -8.985 1.00 33.91 284 LEU A N 1
ATOM 2252 C CA . LEU A 1 284 ? 11.760 47.523 -9.653 1.00 33.91 284 LEU A CA 1
ATOM 2253 C C . LEU A 1 284 ? 10.250 47.191 -9.455 1.00 33.91 284 LEU A C 1
ATOM 2255 O O . LEU A 1 284 ? 9.787 46.145 -9.887 1.00 33.91 284 LEU A O 1
ATOM 2259 N N . ILE A 1 285 ? 9.537 48.135 -8.806 1.00 35.16 285 ILE A N 1
ATOM 2260 C CA . ILE A 1 285 ? 8.235 48.777 -9.161 1.00 35.16 285 ILE A CA 1
ATOM 2261 C C . ILE A 1 285 ? 7.012 47.848 -9.391 1.00 35.16 285 ILE A C 1
ATOM 2263 O O . ILE A 1 285 ? 6.965 47.110 -10.361 1.00 35.16 285 ILE A O 1
ATOM 2267 N N . SER A 1 286 ? 6.004 47.773 -8.506 1.00 33.12 286 SER A N 1
ATOM 2268 C CA . SER A 1 286 ? 4.974 48.763 -8.086 1.00 33.12 286 SER A CA 1
ATOM 2269 C C . SER A 1 286 ? 3.874 49.065 -9.121 1.00 33.12 286 SER A C 1
ATOM 2271 O O . SER A 1 286 ? 4.084 49.828 -10.051 1.00 33.12 286 SER A O 1
ATOM 2273 N N . THR A 1 287 ? 2.679 48.515 -8.893 1.00 36.78 287 THR A N 1
ATOM 2274 C CA . THR A 1 287 ? 1.330 49.133 -8.967 1.00 36.78 287 THR A CA 1
ATOM 2275 C C . THR A 1 287 ? 0.384 48.084 -8.349 1.00 36.78 287 THR A C 1
ATOM 2277 O O . THR A 1 287 ? 0.526 46.906 -8.633 1.00 36.78 287 THR A O 1
ATOM 2280 N N . GLY A 1 288 ? -0.531 48.324 -7.415 1.00 34.53 288 GLY A N 1
ATOM 2281 C CA . GLY A 1 288 ? -1.128 49.539 -6.895 1.00 34.53 288 GLY A CA 1
ATOM 2282 C C . GLY A 1 288 ? -2.643 49.371 -6.971 1.00 34.53 288 GLY A C 1
ATOM 2283 O O . GLY A 1 288 ? -3.219 49.842 -7.936 1.00 34.53 288 GLY A O 1
ATOM 2284 N N . GLU A 1 289 ? -3.293 48.731 -5.990 1.00 41.75 289 GLU A N 1
ATOM 2285 C CA . GLU A 1 289 ? -4.746 48.873 -5.815 1.00 41.75 289 GLU A CA 1
ATOM 2286 C C . GLU A 1 289 ? -5.223 48.620 -4.375 1.00 41.75 289 GLU A C 1
ATOM 2288 O O . GLU A 1 289 ? -4.555 47.988 -3.559 1.00 41.75 289 GLU A O 1
ATOM 2293 N N . LYS A 1 290 ? -6.329 49.287 -4.042 1.00 45.22 290 LYS A N 1
ATOM 2294 C CA . LYS A 1 290 ? -6.678 49.848 -2.732 1.00 45.22 290 LYS A CA 1
ATOM 2295 C C . LYS A 1 290 ? -7.478 48.905 -1.816 1.00 45.22 290 LYS A C 1
ATOM 2297 O O . LYS A 1 290 ? -8.376 48.199 -2.252 1.00 45.22 290 LYS A O 1
ATOM 2302 N N . ARG A 1 291 ? -7.201 49.061 -0.513 1.00 40.34 291 ARG A N 1
ATOM 2303 C CA . ARG A 1 291 ? -8.016 48.764 0.694 1.00 40.34 291 ARG A CA 1
ATOM 2304 C C . ARG A 1 291 ? -9.462 49.319 0.632 1.00 40.34 291 ARG A C 1
ATOM 2306 O O . ARG A 1 291 ? -9.684 50.281 -0.106 1.00 40.34 291 ARG A O 1
ATOM 2313 N N . PRO A 1 292 ? -10.413 48.803 1.450 1.00 56.31 292 PRO A N 1
ATOM 2314 C CA . PRO A 1 292 ? -10.637 49.287 2.840 1.00 56.31 292 PRO A CA 1
ATOM 2315 C C . PRO A 1 292 ? -10.924 48.170 3.885 1.00 56.31 292 PRO A C 1
ATOM 2317 O O . PRO A 1 292 ? -11.553 47.177 3.555 1.00 56.31 292 PRO A O 1
ATOM 2320 N N . ASN A 1 293 ? -10.304 48.243 5.083 1.00 42.06 293 ASN A N 1
ATOM 2321 C CA . ASN A 1 293 ? -10.901 48.518 6.429 1.00 42.06 293 ASN A CA 1
ATOM 2322 C C . ASN A 1 293 ? -11.810 47.381 6.953 1.00 42.06 293 ASN A C 1
ATOM 2324 O O . ASN A 1 293 ? -12.740 47.021 6.250 1.00 42.06 293 ASN A O 1
ATOM 2328 N N . SER A 1 294 ? -11.734 46.781 8.149 1.00 41.28 294 SER A N 1
ATOM 2329 C CA . SER A 1 294 ? -11.156 46.983 9.506 1.00 41.28 294 SER A CA 1
ATOM 2330 C C . SER A 1 294 ? -11.554 45.708 10.328 1.00 41.28 294 SER A C 1
ATOM 2332 O O . SER A 1 294 ? -12.182 44.835 9.729 1.00 41.28 294 SER A O 1
ATOM 2334 N N . PRO A 1 295 ? -11.425 45.596 11.673 1.00 52.94 295 PRO A N 1
ATOM 2335 C CA . PRO A 1 295 ? -10.433 46.077 12.639 1.00 52.94 295 PRO A CA 1
ATOM 2336 C C . PRO A 1 295 ? -9.771 44.926 13.445 1.00 52.94 295 PRO A C 1
ATOM 2338 O O . PRO A 1 295 ? -10.047 43.746 13.255 1.00 52.94 295 PRO A O 1
ATOM 2341 N N . ALA A 1 296 ? -8.875 45.352 14.335 1.00 36.31 296 ALA A N 1
ATOM 2342 C CA . ALA A 1 296 ? -8.084 44.618 15.311 1.00 36.31 296 ALA A CA 1
ATOM 2343 C C . ALA A 1 296 ? -8.871 43.729 16.289 1.00 36.31 296 ALA A C 1
ATOM 2345 O O . ALA A 1 296 ? -9.959 44.104 16.715 1.00 36.31 296 ALA A O 1
ATOM 2346 N N . ASP A 1 297 ? -8.222 42.652 16.739 1.00 39.12 297 ASP A N 1
ATOM 2347 C CA . ASP A 1 297 ? -8.134 42.375 18.173 1.00 39.12 297 ASP A CA 1
ATOM 2348 C C . ASP A 1 297 ? -6.803 41.689 18.517 1.00 39.12 297 ASP A C 1
ATOM 2350 O O . ASP A 1 297 ? -6.364 40.739 17.863 1.00 39.12 297 ASP A O 1
ATOM 2354 N N . GLU A 1 298 ? -6.144 42.256 19.522 1.00 37.88 298 GLU A N 1
ATOM 2355 C CA . GLU A 1 298 ? -4.929 41.777 20.167 1.00 37.88 298 GLU A CA 1
ATOM 2356 C C . GLU A 1 298 ? -5.305 40.788 21.274 1.00 37.88 298 GLU A C 1
ATOM 2358 O O . GLU A 1 298 ? -6.138 41.098 22.119 1.00 37.88 298 GLU A O 1
ATOM 2363 N N . SER A 1 299 ? -4.608 39.656 21.363 1.00 41.69 299 SER A N 1
ATOM 2364 C CA . SER A 1 299 ? -4.225 39.122 22.674 1.00 41.69 299 SER A CA 1
ATOM 2365 C C . SER A 1 299 ? -3.080 38.126 22.528 1.00 41.69 299 SER A C 1
ATOM 2367 O O . SER A 1 299 ? -3.251 36.999 22.060 1.00 41.69 299 SER A O 1
ATOM 2369 N N . GLU A 1 300 ? -1.905 38.581 22.951 1.00 39.25 300 GLU A N 1
ATOM 2370 C CA . GLU A 1 300 ? -0.753 37.769 23.314 1.00 39.25 300 GLU A CA 1
ATOM 2371 C C . GLU A 1 300 ? -1.116 36.784 24.431 1.00 39.25 300 GLU A C 1
ATOM 2373 O O . GLU A 1 300 ? -1.565 37.204 25.493 1.00 39.25 300 GLU A O 1
ATOM 2378 N N . LEU A 1 301 ? -0.788 35.503 24.266 1.00 41.78 301 LEU A N 1
ATOM 2379 C CA . LEU A 1 301 ? -0.399 34.657 25.393 1.00 41.78 301 LEU A CA 1
ATOM 2380 C C . LEU A 1 301 ? 0.771 33.763 24.978 1.00 41.78 301 LEU A C 1
ATOM 2382 O O . LEU A 1 301 ? 0.623 32.740 24.313 1.00 41.78 301 LEU A O 1
ATOM 2386 N N . ARG A 1 302 ? 1.965 34.173 25.419 1.00 39.12 302 ARG A N 1
ATOM 2387 C CA . ARG A 1 302 ? 3.130 33.299 25.575 1.00 39.12 302 ARG A CA 1
ATOM 2388 C C . ARG A 1 302 ? 2.748 32.142 26.494 1.00 39.12 302 ARG A C 1
ATOM 2390 O O . ARG A 1 302 ? 2.459 32.370 27.665 1.00 39.12 302 ARG A O 1
ATOM 2397 N N . SER A 1 303 ? 2.860 30.915 26.002 1.00 38.91 303 SER A N 1
ATOM 2398 C CA . SER A 1 303 ? 2.917 29.736 26.860 1.00 38.91 303 SER A CA 1
ATOM 2399 C C . SER A 1 303 ? 4.133 28.901 26.483 1.00 38.91 303 SER A C 1
ATOM 2401 O O . SER A 1 303 ? 4.155 28.175 25.493 1.00 38.91 303 SER A O 1
ATOM 2403 N N . THR A 1 304 ? 5.198 29.064 27.262 1.00 41.78 304 THR A N 1
ATOM 2404 C CA . THR A 1 304 ? 6.354 28.173 27.254 1.00 41.78 304 THR A CA 1
ATOM 2405 C C . THR A 1 304 ? 6.006 26.956 28.102 1.00 41.78 304 THR A C 1
ATOM 2407 O O . THR A 1 304 ? 6.008 27.049 29.329 1.00 41.78 304 THR A O 1
ATOM 2410 N N . SER A 1 305 ? 5.741 25.810 27.477 1.00 36.12 305 SER A N 1
ATOM 2411 C CA . SER A 1 305 ? 5.773 24.529 28.184 1.00 36.12 305 SER A CA 1
ATOM 2412 C C . SER A 1 305 ? 6.700 23.555 27.460 1.00 36.12 305 SER A C 1
ATOM 2414 O O . SER A 1 305 ? 6.487 23.130 26.330 1.00 36.12 305 SER A O 1
ATOM 2416 N N . SER A 1 306 ? 7.813 23.280 28.136 1.00 43.41 306 SER A N 1
ATOM 2417 C CA . SER A 1 306 ? 8.766 22.230 27.813 1.00 43.41 306 SER A CA 1
ATOM 2418 C C . SER A 1 306 ? 8.130 20.894 28.187 1.00 43.41 306 SER A C 1
ATOM 2420 O O . SER A 1 306 ? 7.998 20.576 29.370 1.00 43.41 306 SER A O 1
ATOM 2422 N N . SER A 1 307 ? 7.716 20.123 27.183 1.00 39.97 307 SER A N 1
ATOM 2423 C CA . SER A 1 307 ? 7.110 18.808 27.384 1.00 39.97 307 SER A CA 1
ATOM 2424 C C . SER A 1 307 ? 8.082 17.710 26.968 1.00 39.97 307 SER A C 1
ATOM 2426 O O . SER A 1 307 ? 8.370 17.482 25.795 1.00 39.97 307 SER A O 1
ATOM 2428 N N . LYS A 1 308 ? 8.610 17.032 27.992 1.00 41.47 308 LYS A N 1
ATOM 2429 C CA . LYS A 1 308 ? 9.419 15.813 27.905 1.00 41.47 308 LYS A CA 1
ATOM 2430 C C . LYS A 1 308 ? 8.708 14.753 27.057 1.00 41.47 308 LYS A C 1
ATOM 2432 O O . LYS A 1 308 ? 7.657 14.241 27.433 1.00 41.47 308 LYS A O 1
ATOM 2437 N N . LYS A 1 309 ? 9.367 14.376 25.963 1.00 39.94 309 LYS A N 1
ATOM 2438 C CA . LYS A 1 309 ? 9.100 13.213 25.111 1.00 39.94 309 LYS A CA 1
ATOM 2439 C C . LYS A 1 309 ? 9.066 11.937 25.968 1.00 39.94 309 LYS A C 1
ATOM 2441 O O . LYS A 1 309 ? 10.116 11.452 26.382 1.00 39.94 309 LYS A O 1
ATOM 2446 N N . ARG A 1 310 ? 7.876 11.407 26.267 1.00 36.75 310 ARG A N 1
ATOM 2447 C CA . ARG A 1 310 ? 7.731 10.064 26.850 1.00 36.75 310 ARG A CA 1
ATOM 2448 C C . ARG A 1 310 ? 7.666 9.046 25.716 1.00 36.75 310 ARG A C 1
ATOM 2450 O O . ARG A 1 310 ? 6.842 9.181 24.813 1.00 36.75 310 ARG A O 1
ATOM 2457 N N . ARG A 1 311 ? 8.571 8.064 25.752 1.00 35.25 311 ARG A N 1
ATOM 2458 C CA . ARG A 1 311 ? 8.466 6.839 24.954 1.00 35.25 311 ARG A CA 1
ATOM 2459 C C . ARG A 1 311 ? 7.227 6.077 25.407 1.00 35.25 311 ARG A C 1
ATOM 2461 O O . ARG A 1 311 ? 6.899 6.075 26.592 1.00 35.25 311 ARG A O 1
ATOM 2468 N N . CYS A 1 312 ? 6.536 5.483 24.443 1.00 35.44 312 CYS A N 1
ATOM 2469 C CA . CYS A 1 312 ? 5.499 4.500 24.704 1.00 35.44 312 CYS A CA 1
ATOM 2470 C C . CYS A 1 312 ? 6.197 3.197 25.098 1.00 35.44 312 CYS A C 1
ATOM 2472 O O . CYS A 1 312 ? 6.465 2.366 24.238 1.00 35.44 312 CYS A O 1
ATOM 2474 N N . ASP A 1 313 ? 6.524 3.069 26.379 1.00 33.78 313 ASP A N 1
ATOM 2475 C CA . ASP A 1 313 ? 6.885 1.794 26.983 1.00 33.78 313 ASP A CA 1
ATOM 2476 C C . ASP A 1 313 ? 5.605 1.244 27.621 1.00 33.78 313 ASP A C 1
ATOM 2478 O O . ASP A 1 313 ? 5.070 1.829 28.564 1.00 33.78 313 ASP A O 1
ATOM 2482 N N . TRP A 1 314 ? 5.077 0.163 27.054 1.00 37.56 314 TRP A N 1
ATOM 2483 C CA . TRP A 1 314 ? 4.083 -0.685 27.702 1.00 37.56 314 TRP A CA 1
ATOM 2484 C C . TRP A 1 314 ? 4.674 -2.091 27.768 1.00 37.56 314 TRP A C 1
ATOM 2486 O O . TRP A 1 314 ? 4.907 -2.719 26.738 1.00 37.56 314 TRP A O 1
ATOM 2496 N N . GLU A 1 315 ? 4.931 -2.545 28.988 1.00 33.00 315 GLU A N 1
ATOM 2497 C CA . GLU A 1 315 ? 5.082 -3.955 29.349 1.00 33.00 315 GLU A CA 1
ATOM 2498 C C . GLU A 1 315 ? 3.859 -4.362 30.205 1.00 33.00 315 GLU A C 1
ATOM 2500 O O . GLU A 1 315 ? 3.170 -3.473 30.716 1.00 33.00 315 GLU A O 1
ATOM 2505 N N . PRO A 1 316 ? 3.542 -5.670 30.268 1.00 55.16 316 PRO A N 1
ATOM 2506 C CA . PRO A 1 316 ? 2.186 -6.220 30.115 1.00 55.16 316 PRO A CA 1
ATOM 2507 C C . PRO A 1 316 ? 1.193 -6.024 31.265 1.00 55.16 316 PRO A C 1
ATOM 2509 O O . PRO A 1 316 ? 1.612 -5.971 32.444 1.00 55.16 316 PRO A O 1
#

pLDDT: mean 72.62, std 22.69, range [33.0, 98.12]

Organism: NCBI:txid167371

Foldseek 3Di:
DPPPPPVPPDDDDPLVVLVVVLLVVLCCQQQALEPPRHGDDPVDDSLPALSVVLLVRVPDPDDPVSSVCSVLVQLQDPVSVCPRGLVSGHPHCNLCSQLSSLSSLQSPANDDDDPVLAVVLVVVVVVVVVVPPDQDPSNSNSSHDPVPDDVVSSVVSNVVSVVVSVVVVVVVVVPPPDDPPPPPPDDDDDDPPPVVVVVVVVVVVVSVVVSVVVVVVVVVVVVVVVVVVVVVVVVVVVVVVVPPDPDDDDDDDDDDDDDDDDDDDDDDDDDDDDDDDDDDDDDDDDDDDDDDDDDDDDDDDDDDDDDDDDDPDDDD

Radius of gyration: 32.94 Å; chains: 1; bounding box: 84×76×95 Å

Secondary structure (DSSP, 8-state):
------SS-----HHHHHHHHHHHHHHHHHHEEETTTEEPPTT--GGGSHHHHTTTTT-SS--HHHHHHHHHHHHH-HHHIIIIIITTS-GGGGGGHHHHHHHHHHHS--S---HHHHHHHHHHHHHHHTSTTPPPPHHHHHTS-GGGS-HHHHHHHHHHHHHHHHHHHHHHHHT---------------SSSHHHHHHHHHHHHHHHHHHHHHHHHHHHHHHHHHHHHHHHHHHHHHHHHHTTSS--------------------------------------------------------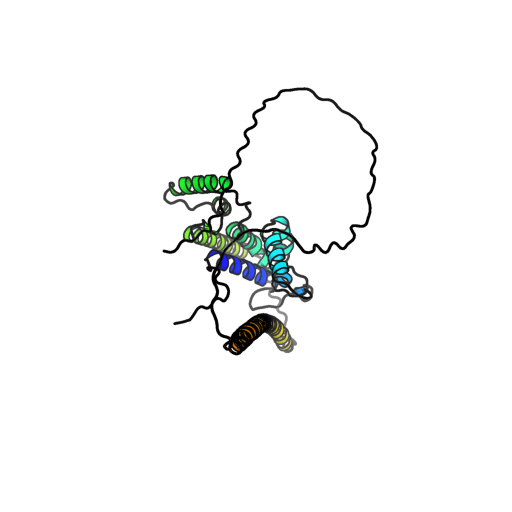--------------

Sequence (316 aa):
MMVSENYNNVPHAYYHDLESVLYVLCWLCTAQEGPNSTPRSRDFHFEESEIARWAGIGIDDPNLDGIRRAKTTIMKDDIEFGAVILDNFAPYFQPLRECVESMRKLLIFRGEYTPEDREETNTIIQQWRLNVGEKIPAKLLSMVPLCDRVAKEVFESLYSIIDKTLDELEKTDAMSPGPILTSTVEGAGMESLSVQQEGQQVKVRHIMERSMAYKGQKVIEELKKKEDEKEIELHTIEEEASGLEDASEATHPFHKSWASSNLKNSPQNDTEAASNSGTLIPSLISTGEKRPNSPADESELRSTSSSKKRRCDWEP